Protein AF-A0A8H5HRB6-F1 (afdb_monomer_lite)

Secondary structure (DSSP, 8-state):
---PPPP-HHHHHHHHT--TT-SS-TTTSHHHHHHHHTTTS-HHHHHHGGGTS-HHHHTTSHHHHHHHHHHHHT--GGGSHHHHHHHSTTT----PPSSHHHHHHHHHHHHHTGGGG-GGGHHHHHHHHHHHHHHHHHHHHHHHHHHHHHHHHTS---------------HHHHHHHHHHHHHHHHHHHHHT-PPP--

Sequence (198 aa):
MSSGPVFNKSLSLSYLGLPNDYTPSPETEPITFLTKHLTQLPPHLLLHFSYITSAKERTVLPAIRNRRLRYVNGNPPDLRFEVARSEWPTLWQGRERWGLREGAEEKAWAESDFLGGSTKHVGKLGGLLGEYEEEREAERIRMLRRERAAAQRFIPEEDESSDEEPTIMDEESSEEAKASFERSIRERLIYGSLEASC

Organism: NCBI:txid117010

pLDDT: mean 82.52, std 16.73, range [31.95, 97.0]

Radius of gyration: 23.29 Å; chains: 1; bounding box: 52×47×65 Å

Structure (mmCIF, N/CA/C/O backbone):
data_AF-A0A8H5HRB6-F1
#
_entry.id   AF-A0A8H5HRB6-F1
#
loop_
_atom_site.group_PDB
_atom_site.id
_atom_site.type_symbol
_atom_site.label_atom_id
_atom_site.label_alt_id
_atom_site.label_comp_id
_atom_site.label_asym_id
_atom_site.label_entity_id
_atom_site.label_seq_id
_atom_site.pdbx_PDB_ins_code
_atom_site.Cartn_x
_atom_site.Cartn_y
_atom_site.Cartn_z
_atom_site.occupancy
_atom_site.B_iso_or_equiv
_atom_site.auth_seq_id
_atom_site.auth_comp_id
_atom_site.auth_asym_id
_atom_site.auth_atom_id
_atom_site.pdbx_PDB_model_num
ATOM 1 N N . MET A 1 1 ? -24.786 6.578 -8.567 1.00 39.66 1 MET A N 1
ATOM 2 C CA . MET A 1 1 ? -24.275 6.552 -7.181 1.00 39.66 1 MET A CA 1
ATOM 3 C C . MET A 1 1 ? -24.171 5.095 -6.763 1.00 39.66 1 MET A C 1
ATOM 5 O O . MET A 1 1 ? -25.192 4.496 -6.457 1.00 39.66 1 MET A O 1
ATOM 9 N N . SER A 1 2 ? -22.992 4.481 -6.876 1.00 42.47 2 SER A N 1
ATOM 10 C CA . SER A 1 2 ? -22.811 3.100 -6.413 1.00 42.47 2 SER A CA 1
ATOM 11 C C . SER A 1 2 ? -22.704 3.139 -4.891 1.00 42.47 2 SER A C 1
ATOM 13 O O . SER A 1 2 ? -21.760 3.731 -4.375 1.00 42.47 2 SER A O 1
ATOM 15 N N . SER A 1 3 ? -23.687 2.590 -4.173 1.00 56.38 3 SER A N 1
ATOM 16 C CA . SER A 1 3 ? -23.578 2.407 -2.723 1.00 56.38 3 SER A CA 1
ATOM 17 C C . SER A 1 3 ? -22.366 1.518 -2.468 1.00 56.38 3 SER A C 1
ATOM 19 O O . SER A 1 3 ? -22.340 0.376 -2.924 1.00 56.38 3 SER A O 1
ATOM 21 N N . GLY A 1 4 ? -21.342 2.049 -1.798 1.00 67.81 4 GLY A N 1
ATOM 22 C CA . GLY A 1 4 ? -20.201 1.250 -1.362 1.00 67.81 4 GLY A CA 1
ATOM 23 C C . GLY A 1 4 ? -20.633 0.118 -0.418 1.00 67.81 4 GLY A C 1
ATOM 24 O O . GLY A 1 4 ? -21.772 0.109 0.068 1.00 67.81 4 GLY A O 1
ATOM 25 N N . PRO A 1 5 ? -19.745 -0.855 -0.160 1.00 80.31 5 PRO A N 1
ATOM 26 C CA . PRO A 1 5 ? -20.028 -1.937 0.773 1.00 80.31 5 PRO A CA 1
ATOM 27 C C . PRO A 1 5 ? -20.312 -1.378 2.175 1.00 80.31 5 PRO A C 1
ATOM 29 O O . PRO A 1 5 ? -19.526 -0.612 2.728 1.00 80.31 5 PRO A O 1
ATOM 32 N N . VAL A 1 6 ? -21.458 -1.758 2.742 1.00 87.62 6 VAL A N 1
ATOM 33 C CA . VAL A 1 6 ? -21.915 -1.293 4.059 1.00 87.62 6 VAL A CA 1
ATOM 34 C C . VAL A 1 6 ? -21.303 -2.169 5.151 1.00 87.62 6 VAL A C 1
ATOM 36 O O . VAL A 1 6 ? -21.326 -3.400 5.068 1.00 87.62 6 VAL A O 1
ATOM 39 N N . PHE A 1 7 ? -20.759 -1.543 6.193 1.00 91.75 7 PHE A N 1
ATOM 40 C CA . PHE A 1 7 ? -20.257 -2.260 7.360 1.00 91.75 7 PHE A CA 1
ATOM 41 C C . PHE A 1 7 ? -21.411 -2.846 8.179 1.00 91.75 7 PHE A C 1
ATOM 43 O O . PHE A 1 7 ? -22.373 -2.151 8.494 1.00 91.75 7 PHE A O 1
ATOM 50 N N . ASN A 1 8 ? -21.299 -4.120 8.562 1.00 92.56 8 ASN A N 1
ATOM 51 C CA . ASN A 1 8 ? -22.286 -4.781 9.406 1.00 92.56 8 ASN A CA 1
ATOM 52 C C . ASN A 1 8 ? -21.642 -5.310 10.695 1.00 92.56 8 ASN A C 1
ATOM 54 O O . ASN A 1 8 ? -20.958 -6.337 10.688 1.00 92.56 8 ASN A O 1
ATOM 58 N N . LYS A 1 9 ? -21.916 -4.635 11.820 1.00 93.38 9 LYS A N 1
ATOM 59 C CA . LYS A 1 9 ? -21.413 -5.032 13.143 1.00 93.38 9 LYS A CA 1
ATOM 60 C C . LYS A 1 9 ? -21.894 -6.398 13.618 1.00 93.38 9 LYS A C 1
ATOM 62 O O . LYS A 1 9 ? -21.177 -7.052 14.376 1.00 93.38 9 LYS A O 1
ATOM 67 N N . SER A 1 10 ? -23.077 -6.842 13.185 1.00 93.38 10 SER A N 1
ATOM 68 C CA . SER A 1 10 ? -23.667 -8.089 13.676 1.00 93.38 10 SER A CA 1
ATOM 69 C C . SER A 1 10 ? -22.835 -9.305 13.279 1.00 93.38 10 SER A C 1
ATOM 71 O O . SER A 1 10 ? -22.847 -10.296 13.997 1.00 93.38 10 SER A O 1
ATOM 73 N N . LEU A 1 11 ? -22.078 -9.229 12.178 1.00 93.69 11 LEU A N 1
ATOM 74 C CA . LEU A 1 11 ? -21.212 -10.317 11.718 1.00 93.69 11 LEU A CA 1
ATOM 75 C C . LEU A 1 11 ? -20.114 -10.625 12.744 1.00 93.69 11 LEU A C 1
ATOM 77 O O . LEU A 1 11 ? -19.951 -11.770 13.160 1.00 93.69 11 LEU A O 1
ATOM 81 N N . SER A 1 12 ? -19.403 -9.590 13.196 1.00 94.62 12 SER A N 1
ATOM 82 C CA . SER A 1 12 ? -18.333 -9.722 14.190 1.00 94.62 12 SER A CA 1
ATOM 83 C C . SER A 1 12 ? -18.876 -10.096 15.568 1.00 94.62 12 SER A C 1
ATOM 85 O O . SER A 1 12 ? -18.297 -10.947 16.238 1.00 94.62 12 SER A O 1
ATOM 87 N N . LEU A 1 13 ? -19.998 -9.497 15.986 1.00 96.12 13 LEU A N 1
ATOM 88 C CA . LEU A 1 13 ? -20.610 -9.785 17.289 1.00 96.12 13 LEU A CA 1
ATOM 89 C C . LEU A 1 13 ? -21.184 -11.205 17.343 1.00 96.12 13 LEU A C 1
ATOM 91 O O . LEU A 1 13 ? -20.868 -11.951 18.266 1.00 96.12 13 LEU A O 1
ATOM 95 N N . SER A 1 14 ? -21.940 -11.617 16.320 1.00 96.25 14 SER A N 1
ATOM 96 C CA . SER A 1 14 ? -22.521 -12.961 16.238 1.00 96.25 14 SER A CA 1
ATOM 97 C C . SER A 1 14 ? -21.452 -14.046 16.192 1.00 96.25 14 SER A C 1
ATOM 99 O O . SER A 1 14 ? -21.636 -15.087 16.815 1.00 96.25 14 SER A O 1
ATOM 101 N N . TYR A 1 15 ? -20.346 -13.822 15.475 1.00 96.31 15 TYR A N 1
ATOM 102 C CA . TYR A 1 15 ? -19.248 -14.787 15.411 1.00 96.31 15 TYR A CA 1
ATOM 103 C C . TYR A 1 15 ? -18.576 -14.990 16.777 1.00 96.31 15 TYR A C 1
ATOM 105 O O . TYR A 1 15 ? -18.246 -16.112 17.148 1.00 96.31 15 TYR A O 1
ATOM 113 N N . LEU A 1 16 ? -18.401 -13.910 17.541 1.00 96.19 16 LEU A N 1
ATOM 114 C CA . LEU A 1 16 ? -17.810 -13.959 18.881 1.00 96.19 16 LEU A CA 1
ATOM 115 C C . LEU A 1 16 ? -18.816 -14.361 19.974 1.00 96.19 16 LEU A C 1
ATOM 117 O O . LEU A 1 16 ? -18.427 -14.487 21.133 1.00 96.19 16 LEU A O 1
ATOM 121 N N . GLY A 1 17 ? -20.097 -14.536 19.631 1.00 95.50 17 GLY A N 1
ATOM 122 C CA . GLY A 1 17 ? -21.166 -14.786 20.600 1.00 95.50 17 GLY A CA 1
ATOM 123 C C . GLY A 1 17 ? -21.428 -13.601 21.539 1.00 95.50 17 GLY A C 1
ATOM 124 O O . GLY A 1 17 ? -21.847 -13.803 22.677 1.00 95.50 17 GLY A O 1
ATOM 125 N N . LEU A 1 18 ? -21.146 -12.374 21.091 1.00 95.75 18 LEU A N 1
ATOM 126 C CA . LEU A 1 18 ? -21.314 -11.154 21.879 1.00 95.75 18 LEU A CA 1
ATOM 127 C C . LEU A 1 18 ? -22.712 -10.534 21.681 1.00 95.75 18 LEU A C 1
ATOM 129 O O . LEU A 1 18 ? -23.269 -10.614 20.582 1.00 95.75 18 LEU A O 1
ATOM 133 N N . PRO A 1 19 ? -23.269 -9.869 22.711 1.00 95.38 19 PRO A N 1
ATOM 134 C CA . PRO A 1 19 ? -24.511 -9.106 22.596 1.00 95.38 19 PRO A CA 1
ATOM 135 C C . PRO A 1 19 ? -24.423 -7.942 21.596 1.00 95.38 19 PRO A C 1
ATOM 137 O O . PRO A 1 19 ? -23.348 -7.394 21.348 1.00 95.38 19 PRO A O 1
ATOM 140 N N . ASN A 1 20 ? -25.568 -7.510 21.059 1.00 92.50 20 ASN A N 1
ATOM 141 C CA . ASN A 1 20 ? -25.634 -6.382 20.115 1.00 92.50 20 ASN A CA 1
ATOM 142 C C . ASN A 1 20 ? -25.316 -5.016 20.754 1.00 92.50 20 ASN A C 1
ATOM 144 O O . ASN A 1 20 ? -24.951 -4.080 20.045 1.00 92.50 20 ASN A O 1
ATOM 148 N N . ASP A 1 21 ? -25.462 -4.905 22.072 1.00 93.88 21 ASP A N 1
ATOM 149 C CA . ASP A 1 21 ? -25.171 -3.739 22.912 1.00 93.88 21 ASP A CA 1
ATOM 150 C C . ASP A 1 21 ? -23.772 -3.800 23.556 1.00 93.88 21 ASP A C 1
ATOM 152 O O . ASP A 1 21 ? -23.452 -3.009 24.445 1.00 93.88 21 ASP A O 1
ATOM 156 N N . TYR A 1 22 ? -22.915 -4.723 23.104 1.00 95.88 22 TYR A N 1
ATOM 157 C CA . TYR A 1 22 ? -21.561 -4.883 23.625 1.00 95.88 22 TYR A CA 1
ATOM 158 C C . TYR A 1 22 ? -20.711 -3.611 23.469 1.00 95.88 22 TYR A C 1
ATOM 160 O O . TYR A 1 22 ? -20.677 -2.980 22.408 1.00 95.88 22 TYR A O 1
ATOM 168 N N . THR A 1 23 ? -19.961 -3.280 24.524 1.00 94.00 23 THR A N 1
ATOM 169 C CA . THR A 1 23 ? -18.995 -2.177 24.545 1.00 94.00 23 THR A CA 1
ATOM 170 C C . THR A 1 23 ? -17.572 -2.713 24.767 1.00 94.00 23 THR A C 1
ATOM 172 O O . THR A 1 23 ? -17.322 -3.470 25.713 1.00 94.00 23 THR A O 1
ATOM 175 N N . PRO A 1 24 ? -16.589 -2.346 23.925 1.00 94.81 24 PRO A N 1
ATOM 176 C CA . PRO A 1 24 ? -16.644 -1.396 22.808 1.00 94.81 24 PRO A CA 1
ATOM 177 C C . PRO A 1 24 ? -17.414 -1.917 21.588 1.00 94.81 24 PRO A C 1
ATOM 179 O O . PRO A 1 24 ? -17.330 -3.094 21.246 1.00 94.81 24 PRO A O 1
ATOM 182 N N . SER A 1 25 ? -18.133 -1.024 20.908 1.00 94.06 25 SER A N 1
ATOM 183 C CA . SER A 1 25 ? -18.881 -1.371 19.695 1.00 94.06 25 SER A CA 1
ATOM 184 C C . SER A 1 25 ? -17.941 -1.435 18.483 1.00 94.06 25 SER A C 1
ATOM 186 O O . SER A 1 25 ? -17.148 -0.515 18.280 1.00 94.06 25 SER A O 1
ATOM 188 N N . PRO A 1 26 ? -18.045 -2.466 17.625 1.00 94.88 26 PRO A N 1
ATOM 189 C CA . PRO A 1 26 ? -17.196 -2.608 16.440 1.00 94.88 26 PRO A CA 1
ATOM 190 C C . PRO A 1 26 ? -17.463 -1.546 15.362 1.00 94.88 26 PRO A C 1
ATOM 192 O O . PRO A 1 26 ? -16.668 -1.424 14.441 1.00 94.88 26 PRO A O 1
ATOM 195 N N . GLU A 1 27 ? -18.575 -0.812 15.446 1.00 94.38 27 GLU A N 1
ATOM 196 C CA . GLU A 1 27 ? -18.950 0.232 14.485 1.00 94.38 27 GLU A CA 1
ATOM 197 C C . GLU A 1 27 ? -18.468 1.617 14.930 1.00 94.38 27 GLU A C 1
ATOM 199 O O . GLU A 1 27 ? -17.889 2.352 14.139 1.00 94.38 27 GLU A O 1
ATOM 204 N N . THR A 1 28 ? -18.682 1.966 16.201 1.00 93.88 28 THR A N 1
ATOM 205 C CA . THR A 1 28 ? -18.360 3.300 16.733 1.00 93.88 28 THR A CA 1
ATOM 206 C C . THR A 1 28 ? -16.955 3.371 17.318 1.00 93.88 28 THR A C 1
ATOM 208 O O . THR A 1 28 ? -16.317 4.415 17.255 1.00 93.88 28 THR A O 1
ATOM 211 N N . GLU A 1 29 ? -16.451 2.264 17.868 1.00 95.19 29 GLU A N 1
ATOM 212 C CA . GLU A 1 29 ? -15.107 2.169 18.438 1.00 95.19 29 GLU A CA 1
ATOM 213 C C . GLU A 1 29 ? -14.344 0.950 17.873 1.00 95.19 29 GLU A C 1
ATOM 215 O O . GLU A 1 29 ? -13.922 0.047 18.607 1.00 95.19 29 GLU A O 1
ATOM 220 N N . PRO A 1 30 ? -14.131 0.892 16.546 1.00 96.00 30 PRO A N 1
ATOM 221 C CA . PRO A 1 30 ? -13.556 -0.282 15.895 1.00 96.00 30 PRO A CA 1
ATOM 222 C C . PRO A 1 30 ? -12.153 -0.621 16.407 1.00 96.00 30 PRO A C 1
ATOM 224 O O . PRO A 1 30 ? -11.811 -1.792 16.546 1.00 96.00 30 PRO A O 1
ATOM 227 N N . ILE A 1 31 ? -11.326 0.379 16.727 1.00 96.50 31 ILE A N 1
ATOM 228 C CA . ILE A 1 31 ? -9.942 0.151 17.165 1.00 96.50 31 ILE A CA 1
ATOM 229 C C . ILE A 1 31 ? -9.882 -0.441 18.574 1.00 96.50 31 ILE A C 1
ATOM 231 O O . ILE A 1 31 ? -9.112 -1.376 18.804 1.00 96.50 31 ILE A O 1
ATOM 235 N N . THR A 1 32 ? -10.703 0.036 19.511 1.00 96.81 32 THR A N 1
ATOM 236 C CA . THR A 1 32 ? -10.748 -0.524 20.872 1.00 96.81 32 THR A CA 1
ATOM 237 C C . THR A 1 32 ? -11.325 -1.940 20.843 1.00 96.81 32 THR A C 1
ATOM 239 O O . THR A 1 32 ? -10.787 -2.832 21.502 1.00 96.81 32 THR A O 1
ATOM 242 N N . PHE A 1 33 ? -12.339 -2.186 20.006 1.00 97.00 33 PHE A N 1
ATOM 243 C CA . PHE A 1 33 ? -12.887 -3.520 19.763 1.00 97.00 33 PHE A CA 1
ATOM 244 C C . PHE A 1 33 ? -11.845 -4.481 19.180 1.00 97.00 33 PHE A C 1
ATOM 246 O O . PHE A 1 33 ? -11.613 -5.562 19.728 1.00 97.00 33 PHE A O 1
ATOM 253 N N . LEU A 1 34 ? -11.151 -4.080 18.113 1.00 96.31 34 LEU A N 1
ATOM 254 C CA . LEU A 1 34 ? -10.108 -4.895 17.493 1.00 96.31 34 LEU A CA 1
ATOM 255 C C . LEU A 1 34 ? -8.927 -5.129 18.443 1.00 96.31 34 LEU A C 1
ATOM 257 O O . LEU A 1 34 ? -8.372 -6.221 18.457 1.00 96.31 34 LEU A O 1
ATOM 261 N N . THR A 1 35 ? -8.576 -4.169 19.297 1.00 96.25 35 THR A N 1
ATOM 262 C CA . THR A 1 35 ? -7.529 -4.372 20.317 1.00 96.25 35 THR A CA 1
ATOM 263 C C . THR A 1 35 ? -7.842 -5.573 21.218 1.00 96.25 35 THR A C 1
ATOM 265 O O . THR A 1 35 ? -6.928 -6.307 21.589 1.00 96.25 35 THR A O 1
ATOM 268 N N . LYS A 1 36 ? -9.125 -5.815 21.524 1.00 95.62 36 LYS A N 1
ATOM 269 C CA . LYS A 1 36 ? -9.573 -6.947 22.350 1.00 95.62 36 LYS A CA 1
ATOM 270 C C . LYS A 1 36 ? -9.754 -8.248 21.560 1.00 95.62 36 LYS A C 1
ATOM 272 O O . LYS A 1 36 ? -9.440 -9.314 22.083 1.00 95.62 36 LYS A O 1
ATOM 277 N N . HIS A 1 37 ? -10.253 -8.174 20.323 1.00 96.19 37 HIS A N 1
ATOM 278 C CA . HIS A 1 37 ? -10.766 -9.348 19.596 1.00 96.19 37 HIS A CA 1
ATOM 279 C C . HIS A 1 37 ? -10.046 -9.687 18.282 1.00 96.19 37 HIS A C 1
ATOM 281 O O . HIS A 1 37 ? -10.428 -10.641 17.605 1.00 96.19 37 HIS A O 1
ATOM 287 N N . LEU A 1 38 ? -8.990 -8.965 17.896 1.00 94.69 38 LEU A N 1
ATOM 288 C CA . LEU A 1 38 ? -8.347 -9.146 16.585 1.00 94.69 38 LEU A CA 1
ATOM 289 C C . LEU A 1 38 ? -7.801 -10.559 16.342 1.00 94.69 38 LEU A C 1
ATOM 291 O O . LEU A 1 38 ? -7.839 -11.026 15.210 1.00 94.69 38 LEU A O 1
ATOM 295 N N . THR A 1 39 ? -7.317 -11.253 17.372 1.00 94.38 39 THR A N 1
ATOM 296 C CA . THR A 1 39 ? -6.807 -12.631 17.240 1.00 94.38 39 THR A CA 1
ATOM 297 C C . THR A 1 39 ? -7.909 -13.686 17.171 1.00 94.38 39 THR A C 1
ATOM 299 O O . THR A 1 39 ? -7.641 -14.812 16.764 1.00 94.38 39 THR A O 1
ATOM 302 N N . GLN A 1 40 ? -9.132 -13.338 17.574 1.00 95.50 40 GLN A N 1
ATOM 303 C CA . GLN A 1 40 ? -10.283 -14.243 17.598 1.00 95.50 40 GLN A CA 1
ATOM 304 C C . GLN A 1 40 ? -11.052 -14.198 16.274 1.00 95.50 40 GLN A C 1
ATOM 306 O O . GLN A 1 40 ? -11.683 -15.179 15.889 1.00 95.50 40 GLN A O 1
ATOM 311 N N . LEU A 1 41 ? -10.997 -13.062 15.575 1.00 94.69 41 LEU A N 1
ATOM 312 C CA . LEU A 1 41 ? -11.731 -12.848 14.336 1.00 94.69 41 LEU A CA 1
ATOM 313 C C . LEU A 1 41 ? -11.031 -13.500 13.132 1.00 94.69 41 LEU A C 1
ATOM 315 O O . LEU A 1 41 ? -9.817 -13.360 12.960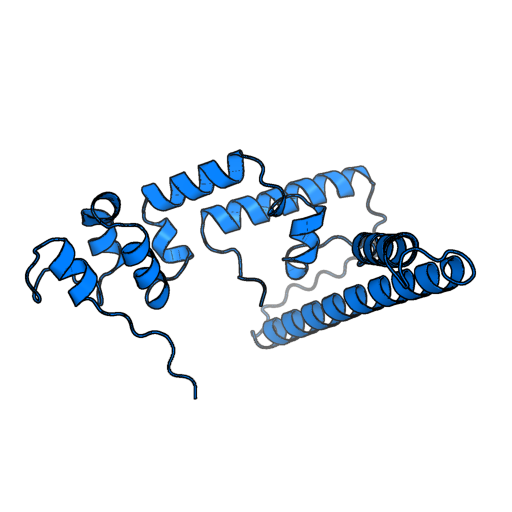 1.00 94.69 41 LEU A O 1
ATOM 319 N N . PRO A 1 42 ? -11.787 -14.161 12.241 1.00 94.62 42 PRO A N 1
ATOM 320 C CA . PRO A 1 42 ? -11.246 -14.733 11.024 1.00 94.62 42 PRO A CA 1
ATOM 321 C C . PRO A 1 42 ? -10.893 -13.635 10.001 1.00 94.62 42 PRO A C 1
ATOM 323 O O . PRO A 1 42 ? -11.484 -12.548 10.015 1.00 94.62 42 PRO A O 1
ATOM 326 N N . PRO A 1 43 ? -9.980 -13.915 9.048 1.00 92.19 43 PRO A N 1
ATOM 327 C CA . PRO A 1 43 ? -9.495 -12.919 8.091 1.00 92.19 43 PRO A CA 1
ATOM 328 C C . PRO A 1 43 ? -10.591 -12.224 7.279 1.00 92.19 43 PRO A C 1
ATOM 330 O O . PRO A 1 43 ? -10.502 -11.022 7.054 1.00 92.19 43 PRO A O 1
ATOM 333 N N . HIS A 1 44 ? -11.637 -12.948 6.870 1.00 91.81 44 HIS A N 1
ATOM 334 C CA . HIS A 1 44 ? -12.727 -12.367 6.086 1.00 91.81 44 HIS A CA 1
ATOM 335 C C . HIS A 1 44 ? -13.521 -11.324 6.888 1.00 91.81 44 HIS A C 1
ATOM 337 O O . HIS A 1 44 ? -13.819 -10.270 6.342 1.00 91.81 44 HIS A O 1
ATOM 343 N N . LEU A 1 45 ? -13.769 -11.537 8.190 1.00 94.31 45 LEU A N 1
ATOM 344 C CA . LEU A 1 45 ? -14.407 -10.532 9.055 1.00 94.31 45 LEU A CA 1
ATOM 345 C C . LEU A 1 45 ? -13.490 -9.332 9.311 1.00 94.31 45 LEU A C 1
ATOM 347 O O . LEU A 1 45 ? -13.950 -8.193 9.318 1.00 94.31 45 LEU A O 1
ATOM 351 N N . LEU A 1 46 ? -12.181 -9.565 9.447 1.00 92.88 46 LEU A N 1
ATOM 352 C CA . LEU A 1 46 ? -11.197 -8.487 9.582 1.00 92.88 46 LEU A CA 1
ATOM 353 C C . LEU A 1 46 ? -11.155 -7.565 8.350 1.00 92.88 46 LEU A C 1
ATOM 355 O O . LEU A 1 46 ? -10.892 -6.371 8.500 1.00 92.88 46 LEU A O 1
ATOM 359 N N . LEU A 1 47 ? -11.444 -8.079 7.148 1.00 91.69 47 LEU A N 1
ATOM 360 C CA . LEU A 1 47 ? -11.521 -7.259 5.934 1.00 91.69 47 LEU A CA 1
ATOM 361 C C . LEU A 1 47 ? -12.675 -6.249 5.982 1.00 91.69 47 LEU A C 1
ATOM 363 O O . LEU A 1 47 ? -12.494 -5.132 5.507 1.00 91.69 47 LEU A O 1
ATOM 367 N N . HIS A 1 48 ? -13.809 -6.565 6.615 1.00 92.88 48 HIS A N 1
ATOM 368 C CA . HIS A 1 48 ? -14.938 -5.627 6.713 1.00 92.88 48 HIS A CA 1
ATOM 369 C C . HIS A 1 48 ? -14.583 -4.350 7.481 1.00 92.88 48 HIS A C 1
ATOM 371 O O . HIS A 1 48 ? -15.076 -3.274 7.149 1.00 92.88 48 HIS A O 1
ATOM 377 N N . PHE A 1 49 ? -13.676 -4.429 8.459 1.00 93.56 49 PHE A N 1
ATOM 378 C CA . PHE A 1 49 ? -13.213 -3.245 9.186 1.00 93.56 49 PHE A CA 1
ATOM 379 C C . PHE A 1 49 ? -12.462 -2.251 8.290 1.00 93.56 49 PHE A C 1
ATOM 381 O O . PHE A 1 49 ? -12.335 -1.088 8.663 1.00 93.56 49 PHE A O 1
ATOM 388 N N . SER A 1 50 ? -12.001 -2.654 7.098 1.00 91.50 50 SER A N 1
ATOM 389 C CA . SER A 1 50 ? -11.393 -1.724 6.135 1.00 91.50 50 SER A CA 1
ATOM 390 C C . SER A 1 50 ? -12.369 -0.685 5.572 1.00 91.50 50 SER A C 1
ATOM 392 O O . SER A 1 50 ? -11.913 0.339 5.079 1.00 91.50 50 SER A O 1
ATOM 394 N N . TYR A 1 51 ? -13.685 -0.907 5.685 1.00 92.25 51 TYR A N 1
ATOM 395 C CA . TYR A 1 51 ? -14.701 0.050 5.231 1.00 92.25 51 TYR A CA 1
ATOM 396 C C . TYR A 1 51 ? -14.898 1.224 6.191 1.00 92.25 51 TYR A C 1
ATOM 398 O O . TYR A 1 51 ? -15.355 2.281 5.773 1.00 92.25 51 TYR A O 1
ATOM 406 N N . ILE A 1 52 ? -14.568 1.035 7.471 1.00 93.81 52 ILE A N 1
ATOM 407 C CA . ILE A 1 52 ? -14.791 2.028 8.533 1.00 93.81 52 ILE A CA 1
ATOM 408 C C . ILE A 1 52 ? -13.499 2.498 9.204 1.00 93.81 52 ILE A C 1
ATOM 410 O O . ILE A 1 52 ? -13.544 3.425 10.003 1.00 93.81 52 ILE A O 1
ATOM 414 N N . THR A 1 53 ? -12.357 1.866 8.909 1.00 93.62 53 THR A N 1
ATOM 415 C CA . THR A 1 53 ? -11.057 2.251 9.474 1.00 93.62 53 THR A CA 1
ATOM 416 C C . THR A 1 53 ? -10.014 2.491 8.401 1.00 93.62 53 THR A C 1
ATOM 418 O O . THR A 1 53 ? -9.891 1.735 7.430 1.00 93.62 53 THR A O 1
ATOM 421 N N . SER A 1 54 ? -9.184 3.506 8.618 1.00 92.62 54 SER A N 1
ATOM 422 C CA . SER A 1 54 ? -8.059 3.791 7.733 1.00 92.62 54 SER A CA 1
ATOM 423 C C . SER A 1 54 ? -6.896 2.810 7.938 1.00 92.62 54 SER A C 1
ATOM 425 O O . SER A 1 54 ? -6.757 2.120 8.957 1.00 92.62 54 SER A O 1
ATOM 427 N N . ALA A 1 55 ? -6.002 2.727 6.947 1.00 92.56 55 ALA A N 1
ATOM 428 C CA . ALA A 1 55 ? -4.755 1.977 7.089 1.00 92.56 55 ALA A CA 1
ATOM 429 C C . ALA A 1 55 ? -3.898 2.506 8.249 1.00 92.56 55 ALA A C 1
ATOM 431 O O . ALA A 1 55 ? -3.226 1.693 8.885 1.00 92.56 55 ALA A O 1
ATOM 432 N N . LYS A 1 56 ? -3.949 3.819 8.515 1.00 93.56 56 LYS A N 1
ATOM 433 C CA . LYS A 1 56 ? -3.236 4.514 9.591 1.00 93.56 56 LYS A CA 1
ATOM 434 C C . LYS A 1 56 ? -3.780 4.135 10.967 1.00 93.56 56 LYS A C 1
ATOM 436 O O . LYS A 1 56 ? -3.007 3.684 11.809 1.00 93.56 56 LYS A O 1
ATOM 441 N N . GLU A 1 57 ? -5.095 4.212 11.173 1.00 94.31 57 GLU A N 1
ATOM 442 C CA . GLU A 1 57 ? -5.745 3.820 12.438 1.00 94.31 57 GLU A CA 1
ATOM 443 C C . GLU A 1 57 ? -5.449 2.367 12.814 1.00 94.31 57 GLU A C 1
ATOM 445 O O . GLU A 1 57 ? -5.083 2.067 13.949 1.00 94.31 57 GLU A O 1
ATOM 450 N N . ARG A 1 58 ? -5.519 1.454 11.839 1.00 94.12 58 ARG A N 1
ATOM 451 C CA . ARG A 1 58 ? -5.228 0.032 12.061 1.00 94.12 58 ARG A CA 1
ATOM 452 C C . ARG A 1 58 ? -3.791 -0.228 12.513 1.00 94.12 58 ARG A C 1
ATOM 454 O O . ARG A 1 58 ? -3.538 -1.246 13.149 1.00 94.12 58 ARG A O 1
ATOM 461 N N . THR A 1 59 ? -2.847 0.672 12.237 1.00 94.50 59 THR A N 1
ATOM 462 C CA . THR A 1 59 ? -1.453 0.504 12.686 1.00 94.50 59 THR A CA 1
ATOM 463 C C . THR A 1 59 ? -1.260 0.750 14.175 1.00 94.50 59 THR A C 1
ATOM 465 O O . THR A 1 59 ? -0.212 0.384 14.703 1.00 94.50 59 THR A O 1
ATOM 468 N N . VAL A 1 60 ? -2.251 1.325 14.865 1.00 95.12 60 VAL A N 1
ATOM 469 C CA . VAL A 1 60 ? -2.267 1.389 16.333 1.00 95.12 60 VAL A CA 1
ATOM 470 C 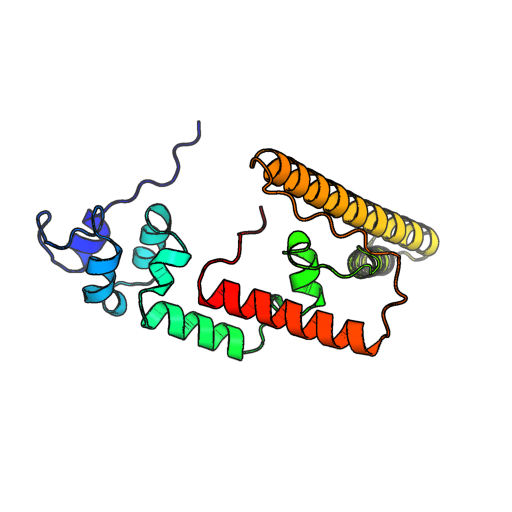C . VAL A 1 60 ? -2.261 -0.023 16.925 1.00 95.12 60 VAL A C 1
ATOM 472 O O . VAL A 1 60 ? -1.683 -0.240 17.985 1.00 95.12 60 VAL A O 1
ATOM 475 N N . LEU A 1 61 ? -2.828 -1.003 16.211 1.00 95.31 61 LEU A N 1
ATOM 476 C CA . LEU A 1 61 ? -2.867 -2.401 16.627 1.00 95.31 61 LEU A CA 1
ATOM 477 C C . LEU A 1 61 ? -1.489 -3.058 16.417 1.00 95.31 61 LEU A C 1
ATOM 479 O O . LEU A 1 61 ? -1.072 -3.243 15.264 1.00 95.31 61 LEU A O 1
ATOM 483 N N . PRO A 1 62 ? -0.789 -3.491 17.488 1.00 95.00 62 PRO A N 1
ATOM 484 C CA . PRO A 1 62 ? 0.568 -4.028 17.372 1.00 95.00 62 PRO A CA 1
ATOM 485 C C . PRO A 1 62 ? 0.662 -5.240 16.445 1.00 95.00 62 PRO A C 1
ATOM 487 O O . PRO A 1 62 ? 1.615 -5.364 15.684 1.00 95.00 62 PRO A O 1
ATOM 490 N N . ALA A 1 63 ? -0.351 -6.112 16.441 1.00 93.62 63 ALA A N 1
ATOM 491 C CA . ALA A 1 63 ? -0.396 -7.274 15.555 1.00 93.62 63 ALA A CA 1
ATOM 492 C C . ALA A 1 63 ? -0.368 -6.884 14.065 1.00 93.62 63 ALA A C 1
ATOM 494 O O . ALA A 1 63 ? 0.328 -7.519 13.271 1.00 93.62 63 ALA A O 1
ATOM 495 N N . ILE A 1 64 ? -1.075 -5.812 13.688 1.00 94.19 64 ILE A N 1
ATOM 496 C CA . ILE A 1 64 ? -1.102 -5.312 12.308 1.00 94.19 64 ILE A CA 1
ATOM 497 C C . ILE A 1 64 ? 0.231 -4.650 11.964 1.00 94.19 64 ILE A C 1
ATOM 499 O O . ILE A 1 64 ? 0.821 -4.979 10.933 1.00 94.19 64 ILE A O 1
ATOM 503 N N . ARG A 1 65 ? 0.738 -3.769 12.836 1.00 95.06 65 ARG A N 1
ATOM 504 C CA . ARG A 1 65 ? 2.037 -3.110 12.631 1.00 95.06 65 ARG A CA 1
ATOM 505 C C . ARG A 1 65 ? 3.169 -4.130 12.495 1.00 95.06 65 ARG A C 1
ATOM 507 O O . ARG A 1 65 ? 3.948 -4.052 11.552 1.00 95.06 65 ARG A O 1
ATOM 514 N N . ASN A 1 66 ? 3.208 -5.139 13.364 1.00 95.50 66 ASN A N 1
ATOM 515 C CA . ASN A 1 66 ? 4.215 -6.200 13.328 1.00 95.50 66 ASN A CA 1
ATOM 516 C C . ASN A 1 66 ? 4.120 -7.039 12.052 1.00 95.50 66 ASN A C 1
ATOM 518 O O . ASN A 1 66 ? 5.147 -7.405 11.486 1.00 95.50 66 ASN A O 1
ATOM 522 N N . ARG A 1 67 ? 2.906 -7.328 11.563 1.00 94.06 67 ARG A N 1
ATOM 523 C CA . ARG A 1 67 ? 2.726 -8.021 10.280 1.00 94.06 67 ARG A CA 1
ATOM 524 C C . ARG A 1 67 ? 3.290 -7.202 9.118 1.00 94.06 67 ARG A C 1
ATOM 526 O O . ARG A 1 67 ? 3.969 -7.767 8.268 1.00 94.06 67 ARG A O 1
ATOM 533 N N . ARG A 1 68 ? 3.047 -5.889 9.096 1.00 95.06 68 ARG A N 1
ATOM 534 C CA . ARG A 1 68 ? 3.596 -4.991 8.067 1.00 95.06 68 ARG A CA 1
ATOM 535 C C . ARG A 1 68 ? 5.112 -4.879 8.148 1.00 95.06 68 ARG A C 1
ATOM 537 O O . ARG A 1 68 ? 5.771 -4.983 7.124 1.00 95.06 68 ARG A O 1
ATOM 544 N N . LEU A 1 69 ? 5.661 -4.755 9.354 1.00 95.94 69 LEU A N 1
ATOM 545 C CA . LEU A 1 69 ? 7.106 -4.756 9.570 1.00 95.94 69 LEU A CA 1
ATOM 546 C C . LEU A 1 69 ? 7.747 -6.051 9.050 1.00 95.94 69 LEU A C 1
ATOM 548 O O . LEU A 1 69 ? 8.750 -6.000 8.350 1.00 95.94 69 LEU A O 1
ATOM 552 N N . ARG A 1 70 ? 7.142 -7.213 9.332 1.00 96.62 70 ARG A N 1
ATOM 553 C CA . ARG A 1 70 ? 7.611 -8.502 8.796 1.00 96.62 70 ARG A CA 1
ATOM 554 C C . ARG A 1 70 ? 7.553 -8.553 7.272 1.00 96.62 70 ARG A C 1
ATOM 556 O O . ARG A 1 70 ? 8.496 -9.044 6.668 1.00 96.62 70 ARG A O 1
ATOM 563 N N . TYR A 1 71 ? 6.471 -8.053 6.673 1.00 95.25 71 TYR A N 1
ATOM 564 C CA . TYR A 1 71 ? 6.341 -7.972 5.218 1.00 95.25 71 TYR A CA 1
ATOM 565 C C . TYR A 1 71 ? 7.466 -7.129 4.613 1.00 95.25 71 TYR A C 1
ATOM 567 O O . TYR A 1 71 ? 8.191 -7.617 3.759 1.00 95.25 71 TYR A O 1
ATOM 575 N N . VAL A 1 72 ? 7.675 -5.917 5.132 1.00 95.25 72 VAL A N 1
ATOM 576 C CA . VAL A 1 72 ? 8.741 -5.004 4.696 1.00 95.25 72 VAL A CA 1
ATOM 577 C C . VAL A 1 72 ? 10.132 -5.624 4.846 1.00 95.25 72 VAL A C 1
ATOM 579 O O . VAL A 1 72 ? 10.935 -5.564 3.918 1.00 95.25 72 VAL A O 1
ATOM 582 N N . ASN A 1 73 ? 10.416 -6.256 5.986 1.00 94.25 73 ASN A N 1
ATOM 583 C CA . ASN A 1 73 ? 11.708 -6.897 6.240 1.00 94.25 73 ASN A CA 1
ATOM 584 C C . ASN A 1 73 ? 11.966 -8.105 5.324 1.00 94.25 73 ASN A C 1
ATOM 586 O O . ASN A 1 73 ? 13.116 -8.495 5.150 1.00 94.25 73 ASN A O 1
ATOM 590 N N . GLY A 1 74 ? 10.919 -8.681 4.724 1.00 93.62 74 GLY A N 1
ATOM 591 C CA . GLY A 1 74 ? 11.027 -9.732 3.712 1.00 93.62 74 GLY A CA 1
ATOM 592 C C . GLY A 1 74 ? 11.511 -9.248 2.341 1.00 93.62 74 GLY A C 1
ATOM 593 O O . GLY A 1 74 ? 11.641 -10.070 1.440 1.00 93.62 74 GLY A O 1
ATOM 594 N N . ASN A 1 75 ? 11.771 -7.946 2.175 1.00 90.19 75 ASN A N 1
ATOM 595 C CA . ASN A 1 75 ? 12.195 -7.312 0.924 1.00 90.19 75 ASN A CA 1
ATOM 596 C C . ASN A 1 75 ? 11.319 -7.697 -0.295 1.00 90.19 75 ASN A C 1
ATOM 598 O O . ASN A 1 75 ? 11.822 -8.268 -1.274 1.00 90.19 75 ASN A O 1
ATOM 602 N N . PRO A 1 76 ? 9.999 -7.436 -0.222 1.00 93.38 76 PRO A N 1
ATOM 603 C CA . PRO A 1 76 ? 9.054 -7.814 -1.265 1.00 93.38 76 PRO A CA 1
ATOM 604 C C . PRO A 1 76 ? 9.358 -7.064 -2.572 1.00 93.38 76 PRO A C 1
ATOM 606 O O . PRO A 1 76 ? 9.825 -5.923 -2.522 1.00 93.38 76 PRO A O 1
ATOM 609 N N . PRO A 1 77 ? 9.101 -7.685 -3.738 1.00 90.56 77 PRO A N 1
ATOM 610 C CA . PRO A 1 77 ? 9.438 -7.107 -5.038 1.00 90.56 77 PRO A CA 1
ATOM 611 C C . PRO A 1 77 ? 8.751 -5.757 -5.280 1.00 90.56 77 PRO A C 1
ATOM 613 O O . PRO A 1 77 ? 9.393 -4.852 -5.801 1.00 90.56 77 PRO A O 1
ATOM 616 N N . ASP A 1 78 ? 7.515 -5.595 -4.808 1.00 88.81 78 ASP A N 1
ATOM 617 C CA . ASP A 1 78 ? 6.705 -4.383 -4.998 1.00 88.81 78 ASP A CA 1
ATOM 618 C C . ASP A 1 78 ? 7.298 -3.142 -4.307 1.00 88.81 78 ASP A C 1
ATOM 620 O O . ASP A 1 78 ? 7.041 -2.011 -4.702 1.00 88.81 78 ASP A O 1
ATOM 624 N N . LEU A 1 79 ? 8.121 -3.336 -3.267 1.00 90.81 79 LEU A N 1
ATOM 625 C CA . LEU A 1 79 ? 8.767 -2.239 -2.531 1.00 90.81 79 LEU A CA 1
ATOM 626 C C . LEU A 1 79 ? 10.194 -1.950 -3.010 1.00 90.81 79 LEU A C 1
ATOM 628 O O . LEU A 1 79 ? 10.878 -1.122 -2.404 1.00 90.81 7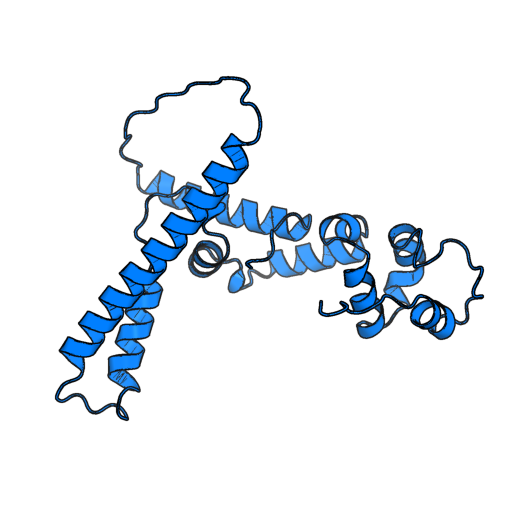9 LEU A O 1
ATOM 632 N N . ARG A 1 80 ? 10.662 -2.645 -4.052 1.00 91.00 80 ARG A N 1
ATOM 633 C CA . ARG A 1 80 ? 11.959 -2.366 -4.678 1.00 91.00 80 ARG A CA 1
ATOM 634 C C . ARG A 1 80 ? 11.857 -1.114 -5.528 1.00 91.00 80 ARG A C 1
ATOM 636 O O . ARG A 1 80 ? 10.800 -0.849 -6.099 1.00 91.00 80 ARG A O 1
ATOM 643 N N . PHE A 1 81 ? 12.972 -0.402 -5.651 1.00 89.69 81 PHE A N 1
ATOM 644 C CA . PHE A 1 81 ? 13.056 0.880 -6.339 1.00 89.69 81 PHE A CA 1
ATOM 645 C C . PHE A 1 81 ? 12.279 0.927 -7.660 1.00 89.69 81 PHE A C 1
ATOM 647 O O . PHE A 1 81 ? 11.398 1.765 -7.795 1.00 89.69 81 PHE A O 1
ATOM 654 N N . GLU A 1 82 ? 12.541 0.005 -8.591 1.00 86.75 82 GLU A N 1
ATOM 655 C CA . GLU A 1 82 ? 11.942 0.037 -9.934 1.00 86.75 82 GLU A CA 1
ATOM 656 C C . GLU A 1 82 ? 10.407 0.014 -9.913 1.00 86.75 82 GLU A C 1
ATOM 658 O O . GLU A 1 82 ? 9.758 0.847 -10.547 1.00 86.75 82 GLU A O 1
ATOM 663 N N . VAL A 1 83 ? 9.816 -0.897 -9.132 1.00 88.44 83 VAL A N 1
ATOM 664 C CA . VAL A 1 83 ? 8.355 -1.029 -9.028 1.00 88.44 83 VAL A CA 1
ATOM 665 C C . VAL A 1 83 ? 7.787 0.137 -8.232 1.00 88.44 83 VAL A C 1
ATOM 667 O O . VAL A 1 83 ? 6.901 0.849 -8.704 1.00 88.44 83 VAL A O 1
ATOM 670 N N . ALA A 1 84 ? 8.363 0.415 -7.067 1.00 89.69 84 ALA A N 1
ATOM 671 C CA . ALA A 1 84 ? 7.862 1.440 -6.170 1.00 89.69 84 ALA A CA 1
ATOM 672 C C . ALA A 1 84 ? 7.933 2.852 -6.778 1.00 89.69 84 ALA A C 1
ATOM 674 O O . ALA A 1 84 ? 7.093 3.703 -6.485 1.00 89.69 84 ALA A O 1
ATOM 675 N N . ARG A 1 85 ? 8.908 3.108 -7.659 1.00 88.75 85 ARG A N 1
ATOM 676 C CA . ARG A 1 85 ? 9.035 4.360 -8.412 1.00 88.75 85 ARG A CA 1
ATOM 677 C C . ARG A 1 85 ? 7.858 4.563 -9.364 1.00 88.75 85 ARG A C 1
ATOM 679 O O . ARG A 1 85 ? 7.354 5.678 -9.445 1.00 88.75 85 ARG A O 1
ATOM 686 N N . SER A 1 86 ? 7.407 3.510 -10.048 1.00 84.50 86 SER A N 1
ATOM 687 C CA . SER A 1 86 ? 6.236 3.564 -10.939 1.00 84.50 86 SER A CA 1
ATOM 688 C C . SER A 1 86 ? 4.904 3.687 -10.183 1.00 84.50 86 SER A C 1
ATOM 690 O O . SER A 1 86 ? 4.023 4.437 -10.616 1.00 84.50 86 SER A O 1
ATOM 692 N N . GLU A 1 87 ? 4.774 3.015 -9.031 1.00 86.88 87 GLU A N 1
ATOM 693 C CA . GLU A 1 87 ? 3.552 3.023 -8.212 1.00 86.88 87 GLU A CA 1
ATOM 694 C C . GLU A 1 87 ? 3.389 4.320 -7.409 1.00 86.88 87 GLU A C 1
ATOM 696 O O . GLU A 1 87 ? 2.296 4.886 -7.351 1.00 86.88 87 GLU A O 1
ATOM 701 N N . TRP A 1 88 ? 4.483 4.843 -6.844 1.00 88.69 88 TRP A N 1
ATOM 702 C CA . TRP A 1 88 ? 4.494 6.075 -6.048 1.00 88.69 88 TRP A CA 1
ATOM 703 C C . TRP A 1 88 ? 5.446 7.141 -6.616 1.00 88.69 88 TRP A C 1
ATOM 705 O O . TRP A 1 88 ? 6.322 7.650 -5.905 1.00 88.69 88 TRP A O 1
ATOM 715 N N . PRO A 1 89 ? 5.255 7.575 -7.875 1.00 86.69 89 PRO A N 1
ATOM 716 C CA . PRO A 1 89 ? 6.170 8.491 -8.558 1.00 86.69 89 PRO A CA 1
ATOM 717 C C . PRO A 1 89 ? 6.193 9.889 -7.933 1.00 86.69 89 PRO A C 1
ATOM 719 O O . PRO A 1 89 ? 7.153 10.639 -8.105 1.00 86.69 89 PRO A O 1
ATOM 722 N N . THR A 1 90 ? 5.153 10.257 -7.178 1.00 84.38 90 THR A N 1
ATOM 723 C CA . THR A 1 90 ? 5.091 11.532 -6.450 1.00 84.38 90 THR A CA 1
ATOM 724 C C . THR A 1 90 ? 5.924 11.538 -5.170 1.00 84.38 90 THR A C 1
ATOM 726 O O . THR A 1 90 ? 6.179 12.608 -4.620 1.00 84.38 90 THR A O 1
ATOM 729 N N . LEU A 1 91 ? 6.347 10.366 -4.685 1.00 85.94 91 LEU A N 1
ATOM 730 C CA . LEU A 1 91 ? 7.266 10.237 -3.555 1.00 85.94 91 LEU A CA 1
ATOM 731 C C . LEU A 1 91 ? 8.735 10.254 -4.007 1.00 85.94 91 LEU A C 1
ATOM 733 O O . LEU A 1 91 ? 9.612 10.512 -3.186 1.00 85.94 91 LEU A O 1
ATOM 737 N N . TRP A 1 92 ? 9.004 10.014 -5.295 1.00 87.38 92 TRP A N 1
ATOM 738 C CA . TRP A 1 92 ? 10.346 10.049 -5.871 1.00 87.38 92 TRP A CA 1
ATOM 739 C C . TRP A 1 92 ? 10.713 11.450 -6.372 1.00 87.38 92 TRP A C 1
ATOM 741 O O . TRP A 1 92 ? 10.022 12.029 -7.216 1.00 87.38 92 TRP A O 1
ATOM 751 N N . GLN A 1 93 ? 11.837 11.978 -5.884 1.00 79.00 93 GLN A N 1
ATOM 752 C CA . GLN A 1 93 ? 12.333 13.320 -6.222 1.00 79.00 93 GLN A CA 1
ATOM 753 C C . GLN A 1 93 ? 13.438 13.318 -7.291 1.00 79.00 93 GLN A C 1
ATOM 755 O O . GLN A 1 93 ? 13.823 14.380 -7.773 1.00 79.00 93 GLN A O 1
ATOM 760 N N . GLY A 1 94 ? 13.927 12.146 -7.708 1.00 76.62 94 GLY A N 1
ATOM 761 C CA . GLY A 1 94 ? 14.977 12.054 -8.722 1.00 76.62 94 GLY A CA 1
ATOM 762 C C . GLY A 1 94 ? 14.538 12.547 -10.107 1.00 76.62 94 GLY A C 1
ATOM 763 O O . GLY A 1 94 ? 13.352 12.544 -10.461 1.00 76.62 94 GLY A O 1
ATOM 764 N N . ARG A 1 95 ? 15.531 12.959 -10.907 1.00 69.19 95 ARG A N 1
ATOM 765 C CA . ARG A 1 95 ? 15.376 13.481 -12.280 1.00 69.19 95 ARG A CA 1
ATOM 766 C C . ARG A 1 95 ? 15.627 12.437 -13.383 1.00 69.19 95 ARG A C 1
ATOM 768 O O . ARG A 1 95 ? 15.847 12.805 -14.533 1.00 69.19 95 ARG A O 1
ATOM 775 N N . GLU A 1 96 ? 15.614 11.148 -13.052 1.00 71.25 96 GLU A N 1
ATOM 776 C CA . GLU A 1 96 ? 15.829 10.066 -14.025 1.00 71.25 96 GLU A CA 1
ATOM 777 C C . GLU A 1 96 ? 14.731 10.007 -15.105 1.00 71.25 96 GLU A C 1
ATOM 779 O O . GLU A 1 96 ? 13.604 10.471 -14.906 1.00 71.25 96 GLU A O 1
ATOM 784 N N . ARG A 1 97 ? 15.062 9.403 -16.258 1.00 72.06 97 ARG A N 1
ATOM 785 C CA . ARG A 1 97 ? 14.089 9.111 -17.320 1.00 72.06 97 ARG A CA 1
ATOM 786 C C . ARG A 1 97 ? 13.049 8.095 -16.839 1.00 72.06 97 ARG A C 1
ATOM 788 O O . ARG A 1 97 ? 13.371 7.098 -16.187 1.00 72.06 97 ARG A O 1
ATOM 795 N N . TRP A 1 98 ? 11.802 8.364 -17.203 1.00 80.00 98 TRP A N 1
ATOM 796 C CA . TRP A 1 98 ? 10.634 7.548 -16.886 1.00 80.00 98 TRP A CA 1
ATOM 797 C C . TRP A 1 98 ? 10.257 6.663 -18.071 1.00 80.00 98 TRP A C 1
ATOM 799 O O . TRP A 1 98 ? 10.580 7.008 -19.204 1.00 80.00 98 TRP A O 1
ATOM 809 N N . GLY A 1 99 ? 9.614 5.528 -17.797 1.00 79.25 99 GLY A N 1
ATOM 810 C CA . GLY A 1 99 ? 9.096 4.628 -18.826 1.00 79.25 99 GLY A CA 1
ATOM 811 C C . GLY A 1 99 ? 10.118 3.699 -19.490 1.00 79.25 99 GLY A C 1
ATOM 812 O O . GLY A 1 99 ? 9.717 2.859 -20.280 1.00 79.25 99 GLY A O 1
ATOM 813 N N . LEU A 1 100 ? 11.422 3.803 -19.189 1.00 83.25 100 LEU A N 1
ATOM 814 C CA . LEU A 1 100 ? 12.470 2.987 -19.835 1.00 83.25 100 LEU A CA 1
ATOM 815 C C . LEU A 1 100 ? 12.246 1.475 -19.683 1.00 83.25 100 LEU A C 1
ATOM 817 O O . LEU A 1 100 ? 12.546 0.702 -20.590 1.00 83.25 100 LEU A O 1
ATOM 821 N N . ARG A 1 101 ? 11.753 1.043 -18.518 1.00 83.44 101 ARG A N 1
ATOM 822 C CA . ARG A 1 101 ? 11.477 -0.371 -18.252 1.00 83.44 101 ARG A CA 1
ATOM 823 C C . ARG A 1 101 ? 10.232 -0.812 -19.009 1.00 83.44 101 ARG A C 1
ATOM 825 O O . ARG A 1 101 ? 10.268 -1.835 -19.676 1.00 83.44 101 ARG A O 1
ATOM 832 N N . GLU A 1 102 ? 9.173 -0.020 -18.935 1.00 85.38 102 GLU A N 1
ATOM 833 C CA . GLU A 1 102 ? 7.898 -0.261 -19.603 1.00 85.38 102 GLU A CA 1
ATOM 834 C C . GLU A 1 102 ? 8.084 -0.306 -21.130 1.00 85.38 102 GLU A C 1
ATOM 836 O O . GLU A 1 102 ? 7.592 -1.218 -21.783 1.00 85.38 102 GLU A O 1
ATOM 841 N N . GLY A 1 103 ? 8.901 0.587 -21.693 1.00 86.19 103 GLY A N 1
ATOM 842 C CA . GLY A 1 103 ? 9.279 0.560 -23.105 1.00 86.19 103 GLY A CA 1
ATOM 843 C C . GLY A 1 103 ? 10.123 -0.653 -23.489 1.00 86.19 103 GLY A C 1
ATOM 844 O O . GLY A 1 103 ? 9.931 -1.222 -24.564 1.00 86.19 103 GLY A O 1
ATOM 845 N N . ALA A 1 104 ? 11.026 -1.103 -22.613 1.00 87.81 104 ALA A N 1
ATOM 846 C CA . ALA A 1 104 ? 11.778 -2.337 -22.832 1.00 87.81 104 ALA A CA 1
ATOM 847 C C . ALA A 1 104 ? 10.880 -3.585 -22.767 1.00 87.81 104 ALA A C 1
ATOM 849 O O . ALA A 1 104 ? 11.056 -4.496 -23.576 1.00 87.81 104 ALA A O 1
ATOM 850 N N . GLU A 1 105 ? 9.918 -3.621 -21.842 1.00 87.69 105 GLU A N 1
ATOM 851 C CA . GLU A 1 105 ? 8.913 -4.683 -21.716 1.00 87.69 105 GLU A CA 1
ATOM 852 C C . GLU A 1 105 ? 7.988 -4.718 -22.941 1.00 87.69 105 GLU A C 1
ATOM 854 O O . GLU A 1 105 ? 7.802 -5.783 -23.527 1.00 87.69 105 GLU A O 1
ATOM 859 N N . GLU A 1 106 ? 7.496 -3.562 -23.393 1.00 89.19 106 GLU A N 1
ATOM 860 C CA . GLU A 1 106 ? 6.651 -3.428 -24.587 1.00 89.19 106 GLU A CA 1
ATOM 861 C C . GLU A 1 106 ? 7.407 -3.843 -25.854 1.00 89.19 106 GLU A C 1
ATOM 863 O O . GLU A 1 106 ? 6.895 -4.583 -26.697 1.00 89.19 106 GLU A O 1
ATOM 868 N N . LYS A 1 107 ? 8.671 -3.427 -25.976 1.00 88.56 107 LYS A N 1
ATOM 869 C CA . LYS A 1 107 ? 9.535 -3.852 -27.075 1.00 88.56 107 LYS A CA 1
ATOM 870 C C . LYS A 1 107 ? 9.770 -5.361 -27.053 1.00 88.56 107 LYS A C 1
ATOM 872 O O . LYS A 1 107 ? 9.693 -5.995 -28.104 1.00 88.56 107 LYS A O 1
ATOM 877 N N . ALA A 1 108 ? 10.054 -5.935 -25.883 1.00 88.56 108 ALA A N 1
ATOM 878 C CA . ALA A 1 108 ? 10.267 -7.370 -25.739 1.00 88.56 108 ALA A CA 1
ATOM 879 C C . ALA A 1 108 ? 9.004 -8.151 -26.117 1.00 88.56 108 ALA A C 1
ATOM 881 O O . ALA A 1 108 ? 9.088 -9.071 -26.926 1.00 88.56 108 ALA A O 1
ATOM 882 N N . TRP A 1 109 ? 7.840 -7.728 -25.618 1.00 89.38 109 TRP A N 1
ATOM 883 C CA . TRP A 1 109 ? 6.543 -8.296 -25.980 1.00 89.38 109 TRP A CA 1
ATOM 884 C C . TRP A 1 109 ? 6.273 -8.199 -27.484 1.00 89.38 109 TRP A C 1
ATOM 886 O O . TRP A 1 109 ? 5.845 -9.174 -28.110 1.00 89.38 109 TRP A O 1
ATOM 896 N N . ALA A 1 110 ? 6.563 -7.045 -28.088 1.00 86.81 110 ALA A N 1
ATOM 897 C CA . ALA A 1 110 ? 6.433 -6.874 -29.523 1.00 86.81 110 ALA A CA 1
ATOM 898 C C . ALA A 1 110 ? 7.317 -7.887 -30.261 1.00 86.81 110 ALA A C 1
ATOM 900 O O . ALA A 1 110 ? 6.857 -8.548 -31.180 1.00 86.81 110 ALA A O 1
ATOM 901 N N . GLU A 1 111 ? 8.565 -8.076 -29.845 1.00 83.75 111 GLU A N 1
ATOM 902 C CA . GLU A 1 111 ? 9.499 -8.992 -30.501 1.00 83.75 111 GLU A CA 1
ATOM 903 C C . GLU A 1 111 ? 9.160 -10.485 -30.310 1.00 83.75 111 GLU A C 1
ATOM 905 O O . GLU A 1 111 ? 9.394 -11.267 -31.238 1.00 83.75 111 GLU A O 1
ATOM 910 N N . SER A 1 112 ? 8.604 -10.890 -29.161 1.00 82.25 112 SER A N 1
ATOM 911 C CA . SER A 1 112 ? 8.319 -12.300 -28.838 1.00 82.25 112 SER A CA 1
ATOM 912 C C . SER A 1 112 ? 6.896 -12.754 -29.153 1.00 82.25 112 SER A C 1
ATOM 914 O O . SER A 1 112 ? 6.710 -13.846 -29.691 1.00 82.25 112 SER A O 1
ATOM 916 N N . ASP A 1 113 ? 5.894 -11.942 -28.827 1.00 81.75 113 ASP A N 1
ATOM 917 C CA . ASP A 1 113 ? 4.499 -12.385 -28.730 1.00 81.75 113 ASP A CA 1
ATOM 918 C C . ASP A 1 113 ? 3.598 -11.746 -29.791 1.00 81.75 113 ASP A C 1
ATOM 920 O O . ASP A 1 113 ? 2.602 -12.341 -30.224 1.00 81.75 113 ASP A O 1
ATOM 924 N N . PHE A 1 114 ? 3.958 -10.558 -30.280 1.00 80.25 114 PHE A N 1
ATOM 925 C CA . PHE A 1 114 ? 3.179 -9.877 -31.308 1.00 80.25 114 PHE A CA 1
ATOM 926 C C . PHE A 1 114 ? 3.169 -10.671 -32.621 1.00 80.25 114 PHE A C 1
ATOM 928 O O . PHE A 1 114 ? 4.201 -11.091 -33.151 1.00 80.25 114 PHE A O 1
ATOM 935 N N . LEU A 1 115 ? 1.961 -10.898 -33.152 1.00 78.38 115 LEU A N 1
ATOM 936 C CA . LEU A 1 115 ? 1.715 -11.746 -34.328 1.00 78.38 115 LEU A CA 1
ATOM 937 C C . LEU A 1 115 ? 2.365 -13.142 -34.220 1.00 78.38 115 LEU A C 1
ATOM 939 O O . LEU A 1 115 ? 2.814 -13.699 -35.224 1.00 78.38 115 LEU A O 1
ATOM 943 N N . GLY A 1 116 ? 2.428 -13.701 -33.005 1.00 73.44 116 GLY A N 1
ATOM 944 C CA . GLY A 1 116 ? 2.996 -15.026 -32.751 1.00 73.44 116 GLY A CA 1
ATOM 945 C C . GLY A 1 116 ? 4.505 -15.112 -33.003 1.00 73.44 116 GLY A C 1
ATOM 946 O O . GLY A 1 116 ? 4.981 -16.160 -33.439 1.00 73.44 116 GLY A O 1
ATOM 947 N N . GLY A 1 117 ? 5.243 -14.013 -32.807 1.00 68.00 117 GLY A N 1
ATOM 948 C CA . GLY A 1 117 ? 6.706 -13.975 -32.930 1.00 68.00 117 GLY A CA 1
ATOM 949 C C . GLY A 1 117 ? 7.229 -13.869 -34.369 1.00 68.00 117 GLY A C 1
ATOM 950 O O . GLY A 1 117 ? 8.386 -14.185 -34.651 1.00 68.00 117 GLY A O 1
ATOM 951 N N . SER A 1 118 ? 6.394 -13.450 -35.328 1.00 71.69 118 SER A N 1
ATOM 952 C CA . SER A 1 118 ? 6.809 -13.287 -36.729 1.00 71.69 118 SER A CA 1
ATOM 953 C C . SER A 1 118 ? 7.751 -12.082 -36.914 1.00 71.69 118 SER A C 1
ATOM 955 O O . SER A 1 118 ? 7.314 -10.967 -37.181 1.00 71.69 118 SER A O 1
ATOM 957 N N . THR A 1 119 ? 9.063 -12.313 -36.910 1.00 66.81 119 THR A N 1
ATOM 958 C CA . THR A 1 119 ? 10.118 -11.273 -36.886 1.00 66.81 119 THR A CA 1
ATOM 959 C C . THR A 1 119 ? 10.242 -10.365 -38.123 1.00 66.81 119 THR A C 1
ATOM 961 O O . THR A 1 119 ? 10.931 -9.347 -38.067 1.00 66.81 119 THR A O 1
ATOM 964 N N . LYS A 1 120 ? 9.581 -10.674 -39.251 1.00 67.31 120 LYS A N 1
ATOM 965 C CA . LYS A 1 120 ? 9.846 -10.019 -40.556 1.00 67.31 120 LYS A CA 1
ATOM 966 C C . LYS A 1 120 ? 9.559 -8.508 -40.612 1.00 67.31 120 LYS A C 1
ATOM 968 O O . LYS A 1 120 ? 10.143 -7.833 -41.451 1.00 67.31 120 LYS A O 1
ATOM 973 N N . HIS A 1 121 ? 8.692 -7.978 -39.745 1.00 63.88 121 HIS A N 1
ATOM 974 C CA . HIS A 1 121 ? 8.335 -6.545 -39.703 1.00 63.88 121 HIS A CA 1
ATOM 975 C C . HIS A 1 121 ? 8.348 -5.947 -38.288 1.00 63.88 121 HIS A C 1
ATOM 977 O O . HIS A 1 121 ? 7.976 -4.793 -38.093 1.00 63.88 121 HIS A O 1
ATOM 983 N N . VAL A 1 122 ? 8.772 -6.726 -37.295 1.00 69.06 122 VAL A N 1
ATOM 984 C CA . VAL A 1 122 ? 8.464 -6.452 -35.889 1.00 69.06 122 VAL A CA 1
ATOM 985 C C . VAL A 1 122 ? 9.562 -5.659 -35.187 1.00 69.06 122 VAL A C 1
ATOM 987 O O . VAL A 1 122 ? 9.251 -4.886 -34.298 1.00 69.06 122 VAL A O 1
ATOM 990 N N . GLY A 1 123 ? 10.818 -5.714 -35.643 1.00 73.19 123 GLY A N 1
ATOM 991 C CA . GLY A 1 123 ? 11.907 -4.979 -34.979 1.00 73.19 123 GLY A CA 1
ATOM 992 C C . GLY A 1 123 ? 11.724 -3.452 -34.972 1.00 73.19 123 GLY A C 1
ATOM 993 O O . GLY A 1 123 ? 11.913 -2.807 -33.946 1.00 73.19 123 GLY A O 1
ATOM 994 N N . LYS A 1 124 ? 11.302 -2.857 -36.099 1.00 80.56 124 LYS A N 1
ATOM 995 C CA . LYS A 1 124 ? 11.015 -1.407 -36.161 1.00 80.56 124 LYS A CA 1
ATOM 996 C C . LYS A 1 124 ? 9.748 -1.033 -35.392 1.00 80.56 124 LYS A C 1
ATOM 998 O O . LYS A 1 124 ? 9.691 0.048 -34.822 1.00 80.56 124 LYS A O 1
ATOM 1003 N N . LEU A 1 125 ? 8.751 -1.918 -35.394 1.00 83.19 125 LEU A N 1
ATOM 1004 C CA . LEU A 1 125 ? 7.499 -1.698 -34.680 1.00 83.19 125 LEU A CA 1
ATOM 1005 C C . LEU A 1 125 ? 7.698 -1.804 -33.164 1.00 83.19 125 LEU A C 1
ATOM 1007 O O . LEU A 1 125 ? 7.216 -0.943 -32.451 1.00 83.19 125 LEU A O 1
ATOM 1011 N N . GLY A 1 126 ? 8.449 -2.794 -32.682 1.00 84.06 126 GLY A N 1
ATOM 1012 C CA . GLY A 1 126 ? 8.768 -2.955 -31.264 1.00 84.06 126 GLY A CA 1
ATOM 1013 C C . GLY A 1 126 ? 9.598 -1.799 -30.718 1.00 84.06 126 GLY A C 1
ATOM 1014 O O . GLY A 1 126 ? 9.326 -1.323 -29.624 1.00 84.06 126 GLY A O 1
ATOM 1015 N N . GLY A 1 127 ? 10.549 -1.278 -31.504 1.00 85.88 127 GLY A N 1
ATOM 1016 C CA . GLY A 1 127 ? 11.246 -0.036 -31.154 1.00 85.88 127 GLY A CA 1
ATOM 1017 C C . GLY A 1 127 ? 10.287 1.149 -31.006 1.00 85.88 127 GLY A C 1
ATOM 1018 O O . GLY A 1 127 ? 10.307 1.823 -29.984 1.00 85.88 127 GLY A O 1
ATOM 1019 N N . LEU A 1 128 ? 9.404 1.353 -31.989 1.00 88.88 128 LEU A N 1
ATOM 1020 C CA . LEU A 1 128 ? 8.418 2.435 -31.962 1.00 88.88 128 LEU A CA 1
ATOM 1021 C C . LEU A 1 128 ? 7.417 2.298 -30.800 1.00 88.88 128 LEU A C 1
ATOM 1023 O O . LEU A 1 128 ? 7.075 3.287 -30.163 1.00 88.88 128 LEU A O 1
ATOM 1027 N N . LEU A 1 129 ? 6.940 1.081 -30.527 1.00 88.69 129 LEU A N 1
ATOM 1028 C CA . LEU A 1 129 ? 6.026 0.806 -29.418 1.00 88.69 129 LEU A CA 1
ATOM 1029 C C . LEU A 1 129 ? 6.702 1.063 -28.069 1.00 88.69 129 LEU A C 1
ATOM 1031 O O . LEU A 1 129 ? 6.097 1.705 -27.217 1.00 88.69 129 LEU A O 1
ATOM 1035 N N . GLY A 1 130 ? 7.965 0.658 -27.915 1.00 89.31 130 GLY A N 1
ATOM 1036 C CA . GLY A 1 130 ? 8.751 0.970 -26.723 1.00 89.31 130 GLY A CA 1
ATOM 1037 C C . GLY A 1 130 ? 8.900 2.477 -26.491 1.00 89.31 130 GLY A C 1
ATOM 1038 O O . GLY A 1 130 ? 8.640 2.952 -25.391 1.00 89.31 130 GLY A O 1
ATOM 1039 N N . GLU A 1 131 ? 9.224 3.247 -27.536 1.00 90.00 131 GLU A N 1
ATOM 1040 C CA . GLU A 1 131 ? 9.311 4.715 -27.455 1.00 90.00 131 GLU A CA 1
ATOM 1041 C C . GLU A 1 131 ? 7.962 5.365 -27.094 1.00 90.00 131 GLU A C 1
ATOM 1043 O O . GLU A 1 131 ? 7.913 6.298 -26.290 1.00 90.00 131 GLU A O 1
ATOM 1048 N N . TYR A 1 132 ? 6.850 4.863 -27.643 1.00 90.12 132 TYR A N 1
ATOM 1049 C CA . TYR A 1 132 ? 5.518 5.357 -27.286 1.00 90.12 132 TYR A CA 1
ATOM 1050 C C . TYR A 1 132 ? 5.103 4.995 -25.860 1.00 90.12 132 TYR A C 1
ATOM 1052 O O . TYR A 1 132 ? 4.391 5.777 -25.226 1.00 90.12 132 TYR A O 1
ATOM 1060 N N . GLU A 1 133 ? 5.513 3.836 -25.349 1.00 89.19 133 GLU A N 1
ATOM 1061 C CA . GLU A 1 133 ? 5.273 3.464 -23.954 1.00 89.19 133 GLU A CA 1
ATOM 1062 C C . GLU A 1 133 ? 6.055 4.373 -23.004 1.00 89.19 133 GLU A C 1
ATOM 1064 O O . GLU A 1 133 ? 5.491 4.905 -22.046 1.00 89.19 133 GLU A O 1
ATOM 1069 N N . GLU A 1 134 ? 7.326 4.633 -23.328 1.00 89.25 134 GLU A N 1
ATOM 1070 C CA . GLU A 1 134 ? 8.170 5.577 -22.597 1.00 89.25 134 GLU A CA 1
ATOM 1071 C C . GLU A 1 134 ? 7.520 6.964 -22.508 1.00 89.25 134 GLU A C 1
ATOM 1073 O O . GLU A 1 134 ? 7.423 7.552 -21.425 1.00 89.25 134 GLU A O 1
ATOM 1078 N N . GLU A 1 135 ? 7.035 7.486 -23.639 1.00 87.75 135 GLU A N 1
ATOM 1079 C CA . GLU A 1 135 ? 6.377 8.791 -23.696 1.00 87.75 135 GLU A CA 1
ATOM 1080 C C . GLU A 1 135 ? 5.056 8.812 -22.917 1.00 87.75 135 GLU A C 1
ATOM 1082 O O . GLU A 1 135 ? 4.778 9.775 -22.193 1.00 87.75 135 GLU A O 1
ATOM 1087 N N . ARG A 1 136 ? 4.258 7.743 -23.012 1.00 86.75 136 ARG A N 1
ATOM 1088 C CA . ARG A 1 136 ? 2.983 7.627 -22.296 1.00 86.75 136 ARG A CA 1
ATOM 1089 C C . ARG A 1 136 ? 3.186 7.661 -20.789 1.00 86.75 136 ARG A C 1
ATOM 1091 O O . ARG A 1 136 ? 2.492 8.405 -20.091 1.00 86.75 136 ARG A O 1
ATOM 1098 N N . GLU A 1 137 ? 4.146 6.891 -20.295 1.00 85.75 137 GLU A N 1
ATOM 1099 C CA . GLU A 1 137 ? 4.444 6.833 -18.870 1.00 85.75 137 GLU A CA 1
ATOM 1100 C C . GLU A 1 137 ? 5.010 8.170 -18.376 1.00 85.75 137 GLU A C 1
ATOM 1102 O O . GLU A 1 137 ? 4.566 8.713 -17.359 1.00 85.75 137 GLU A O 1
ATOM 1107 N N . ALA A 1 138 ? 5.910 8.787 -19.147 1.00 84.75 138 ALA A N 1
ATOM 1108 C CA . ALA A 1 138 ? 6.423 10.116 -18.836 1.00 84.75 138 ALA A CA 1
ATOM 1109 C C . ALA A 1 138 ? 5.305 11.174 -18.746 1.00 84.75 138 ALA A C 1
ATOM 1111 O O . ALA A 1 138 ? 5.321 12.004 -17.829 1.00 84.75 138 ALA A O 1
ATOM 1112 N N . GLU A 1 139 ? 4.323 11.154 -19.652 1.00 85.69 139 GLU A N 1
ATOM 1113 C CA . GLU A 1 139 ? 3.202 12.099 -19.616 1.00 85.69 139 GLU A CA 1
ATOM 1114 C C . GLU A 1 139 ? 2.274 11.847 -18.422 1.00 85.69 139 GLU A C 1
ATOM 1116 O O . GLU A 1 139 ? 1.896 12.802 -17.737 1.00 85.69 139 GLU A O 1
ATOM 1121 N N . ARG A 1 140 ? 1.989 10.580 -18.084 1.00 87.06 140 ARG A N 1
ATOM 1122 C CA . ARG A 1 140 ? 1.231 10.210 -16.874 1.00 87.06 140 ARG A CA 1
ATOM 1123 C C . ARG A 1 140 ? 1.838 10.847 -15.624 1.00 87.06 140 ARG A C 1
ATOM 1125 O O . ARG A 1 140 ? 1.137 11.467 -14.822 1.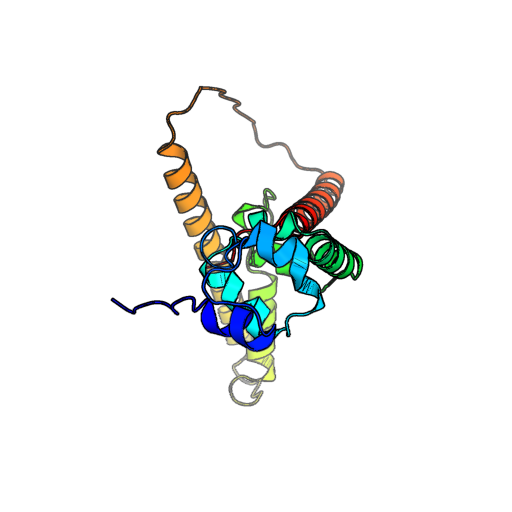00 87.06 140 ARG A O 1
ATOM 1132 N N . ILE A 1 141 ? 3.155 10.750 -15.479 1.00 83.75 141 ILE A N 1
AT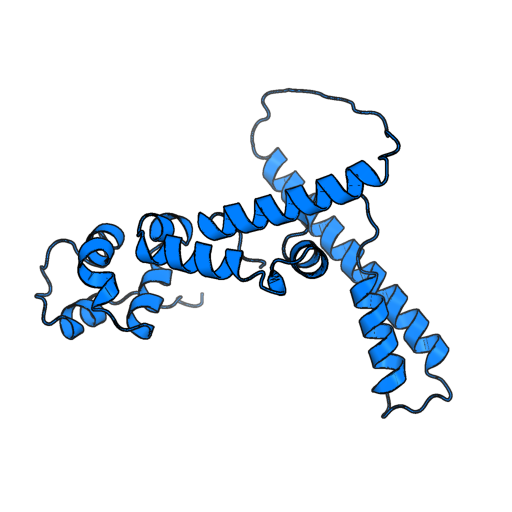OM 1133 C CA . ILE A 1 141 ? 3.871 11.281 -14.315 1.00 83.75 141 ILE A CA 1
ATOM 1134 C C . ILE A 1 141 ? 3.886 12.809 -14.308 1.00 83.75 141 ILE A C 1
ATOM 1136 O O . ILE A 1 141 ? 3.731 13.419 -13.245 1.00 83.75 141 ILE A O 1
ATOM 1140 N N . ARG A 1 142 ? 4.033 13.454 -15.473 1.00 84.06 142 ARG A N 1
ATOM 1141 C CA . ARG A 1 142 ? 3.918 14.918 -15.581 1.00 84.06 142 ARG A CA 1
ATOM 1142 C C . ARG A 1 142 ? 2.540 15.396 -15.138 1.00 84.06 142 ARG A C 1
ATOM 1144 O O . ARG A 1 142 ? 2.472 16.363 -14.379 1.00 84.06 142 ARG A O 1
ATOM 1151 N N . MET A 1 143 ? 1.469 14.731 -15.572 1.00 85.31 143 MET A N 1
ATOM 1152 C CA . MET A 1 143 ? 0.106 15.061 -15.144 1.00 85.31 143 MET A CA 1
ATOM 1153 C C . MET A 1 143 ? -0.045 14.920 -13.630 1.00 85.31 143 MET A C 1
ATOM 1155 O O . MET A 1 143 ? -0.429 15.882 -12.969 1.00 85.31 143 MET A O 1
ATOM 1159 N N . LEU A 1 144 ? 0.381 13.793 -13.060 1.00 83.50 144 LEU A N 1
ATOM 1160 C CA . LEU A 1 144 ? 0.265 13.537 -11.625 1.00 83.50 144 LEU A CA 1
ATOM 1161 C C . LEU A 1 144 ? 1.051 14.553 -10.772 1.00 83.50 144 LEU A C 1
ATOM 1163 O O . LEU A 1 144 ? 0.583 15.008 -9.727 1.00 83.50 144 LEU A O 1
ATOM 1167 N N . ARG A 1 145 ? 2.242 14.966 -11.229 1.00 81.69 145 ARG A N 1
ATOM 1168 C CA . ARG A 1 145 ? 3.027 16.025 -10.571 1.00 81.69 145 ARG A CA 1
ATOM 1169 C C . ARG A 1 145 ? 2.340 17.391 -10.662 1.00 81.69 145 ARG A C 1
ATOM 1171 O O . ARG A 1 145 ? 2.343 18.125 -9.676 1.00 81.69 145 ARG A O 1
ATOM 1178 N N . ARG A 1 146 ? 1.727 17.728 -11.805 1.00 83.62 146 ARG A N 1
ATOM 1179 C CA . ARG A 1 146 ? 0.943 18.969 -11.968 1.00 83.62 146 ARG A CA 1
ATOM 1180 C C . ARG A 1 146 ? -0.290 18.979 -11.067 1.00 83.62 146 ARG A C 1
ATOM 1182 O O . ARG A 1 146 ? -0.538 19.989 -10.419 1.00 83.62 146 ARG A O 1
ATOM 1189 N N . GLU A 1 147 ? -1.023 17.872 -10.990 1.00 83.19 147 GLU A N 1
ATOM 1190 C CA . GLU A 1 147 ? -2.195 17.731 -10.118 1.00 83.19 147 GLU A CA 1
ATOM 1191 C C . GLU A 1 147 ? -1.822 17.894 -8.644 1.00 83.19 147 GLU A C 1
ATOM 1193 O O . GLU A 1 147 ? -2.459 18.662 -7.924 1.00 83.19 147 GLU A O 1
ATOM 1198 N N . ARG A 1 148 ? -0.734 17.252 -8.203 1.00 79.12 148 ARG A N 1
ATOM 1199 C CA . ARG A 1 148 ? -0.231 17.405 -6.834 1.00 79.12 148 ARG A CA 1
ATOM 1200 C C . ARG A 1 148 ? 0.188 18.843 -6.529 1.00 79.12 148 ARG A C 1
ATOM 1202 O O . ARG A 1 148 ? -0.166 19.358 -5.473 1.00 79.12 148 ARG A O 1
ATOM 1209 N N . ALA A 1 149 ? 0.906 19.498 -7.442 1.00 77.62 149 ALA A N 1
ATOM 1210 C CA . ALA A 1 149 ? 1.285 20.900 -7.281 1.00 77.62 149 ALA A CA 1
ATOM 1211 C C . ALA A 1 149 ? 0.052 21.822 -7.230 1.00 77.62 149 ALA A C 1
ATOM 1213 O O . ALA A 1 149 ? 0.000 22.739 -6.416 1.00 77.62 149 ALA A O 1
ATOM 1214 N N . ALA A 1 150 ? -0.971 21.561 -8.049 1.00 79.38 150 ALA A N 1
ATOM 1215 C CA . ALA A 1 150 ? -2.228 22.304 -8.012 1.00 79.38 150 ALA A CA 1
ATOM 1216 C C . ALA A 1 150 ? -2.985 22.105 -6.686 1.00 79.38 150 ALA A C 1
ATOM 1218 O O . ALA A 1 150 ? -3.503 23.072 -6.133 1.00 79.38 150 ALA A O 1
ATOM 1219 N N . ALA A 1 151 ? -3.002 20.881 -6.146 1.00 74.50 151 ALA A N 1
ATOM 1220 C CA . ALA A 1 151 ? -3.590 20.589 -4.840 1.00 74.50 151 ALA A CA 1
ATOM 1221 C C . ALA A 1 151 ? -2.839 21.283 -3.688 1.00 74.50 151 ALA A C 1
ATOM 1223 O O . ALA A 1 151 ? -3.467 21.744 -2.739 1.00 74.50 151 ALA A O 1
ATOM 1224 N N . GLN A 1 152 ? -1.509 21.393 -3.781 1.00 66.88 152 GLN A N 1
ATOM 1225 C CA . GLN A 1 152 ? -0.682 22.086 -2.788 1.00 66.88 152 GLN A CA 1
ATOM 1226 C C . GLN A 1 152 ? -0.846 23.609 -2.844 1.00 66.88 152 GLN A C 1
ATOM 1228 O O . GLN A 1 152 ? -0.971 24.223 -1.795 1.00 66.88 152 GLN A O 1
ATOM 1233 N N . ARG A 1 153 ? -0.961 24.212 -4.035 1.00 61.09 153 ARG A N 1
ATOM 1234 C CA . ARG A 1 153 ? -1.211 25.662 -4.198 1.00 61.09 153 ARG A CA 1
ATOM 1235 C C . ARG A 1 153 ? -2.545 26.146 -3.620 1.00 61.09 153 ARG A C 1
ATOM 1237 O O . ARG A 1 153 ? -2.734 27.343 -3.438 1.00 61.09 153 ARG A O 1
ATOM 1244 N N . PHE A 1 154 ? -3.496 25.243 -3.370 1.00 54.78 154 PHE A N 1
ATOM 1245 C CA . PHE A 1 154 ? -4.756 25.577 -2.696 1.00 54.78 154 PHE A CA 1
ATOM 1246 C C . PHE A 1 154 ? -4.597 25.712 -1.168 1.00 54.78 154 PHE A C 1
ATOM 1248 O O . PHE A 1 154 ? -5.517 26.154 -0.482 1.00 54.78 154 PHE A O 1
ATOM 1255 N N . ILE A 1 155 ? -3.431 25.355 -0.626 1.00 51.94 155 ILE A N 1
ATOM 1256 C CA . ILE A 1 155 ? -3.038 25.617 0.757 1.00 51.94 155 ILE A CA 1
ATOM 1257 C C . ILE A 1 155 ? -2.344 26.989 0.752 1.00 51.94 155 ILE A C 1
ATOM 1259 O O . ILE A 1 155 ? -1.338 27.116 0.059 1.00 51.94 155 ILE A O 1
ATOM 1263 N N . PRO A 1 156 ? -2.857 28.022 1.453 1.00 44.50 156 PRO A N 1
ATOM 1264 C CA . PRO A 1 156 ? -2.159 29.301 1.563 1.00 44.50 156 PRO A CA 1
ATOM 1265 C C . PRO A 1 156 ? -0.735 29.079 2.088 1.00 44.50 156 PRO A C 1
ATOM 1267 O O . PRO A 1 156 ? -0.560 28.589 3.203 1.00 44.50 156 PRO A O 1
ATOM 1270 N N . GLU A 1 157 ? 0.254 29.364 1.245 1.00 49.19 157 GLU A N 1
ATOM 1271 C CA . GLU A 1 157 ? 1.678 29.180 1.523 1.00 49.19 157 GLU A CA 1
ATOM 1272 C C . GLU A 1 157 ? 2.128 30.160 2.629 1.00 49.19 157 GLU A C 1
ATOM 1274 O O . GLU A 1 157 ? 1.854 31.357 2.551 1.00 49.19 157 GLU A O 1
ATOM 1279 N N . GLU A 1 158 ? 2.806 29.658 3.670 1.00 38.50 158 GLU A N 1
ATOM 1280 C CA . GLU A 1 158 ? 3.802 30.450 4.403 1.00 38.50 158 GLU A CA 1
ATOM 1281 C C . GLU A 1 158 ? 5.098 30.378 3.581 1.00 38.50 158 GLU A C 1
ATOM 1283 O O . GLU A 1 158 ? 5.611 29.289 3.317 1.00 38.50 158 GLU A O 1
ATOM 1288 N N . ASP A 1 159 ? 5.561 31.539 3.115 1.00 38.12 159 ASP A N 1
ATOM 1289 C CA . ASP A 1 159 ? 6.689 31.719 2.199 1.00 38.12 159 ASP A CA 1
ATOM 1290 C C . ASP A 1 159 ? 8.024 31.212 2.778 1.00 38.12 159 ASP A C 1
ATOM 1292 O O . ASP A 1 159 ? 8.603 31.846 3.660 1.00 38.12 159 ASP A O 1
ATOM 1296 N N . GLU A 1 160 ? 8.602 30.165 2.185 1.00 36.19 160 GLU A N 1
ATOM 1297 C CA . GLU A 1 160 ? 10.060 29.988 2.143 1.00 36.19 160 GLU A CA 1
ATOM 1298 C C . GLU A 1 160 ? 10.503 29.739 0.694 1.00 36.19 160 GLU A C 1
ATOM 1300 O O . GLU A 1 160 ? 10.487 28.630 0.162 1.00 36.19 160 GLU A O 1
ATOM 1305 N N . SER A 1 161 ? 10.879 30.838 0.039 1.00 37.22 161 SER A N 1
ATOM 1306 C CA . SER A 1 161 ? 11.505 30.870 -1.279 1.00 37.22 161 SER A CA 1
ATOM 1307 C C . SER A 1 161 ? 12.943 30.348 -1.191 1.00 37.22 161 SER A C 1
ATOM 1309 O O . SER A 1 161 ? 13.826 31.084 -0.751 1.00 37.22 161 SER A O 1
ATOM 1311 N N . SER A 1 162 ? 13.198 29.126 -1.665 1.00 36.78 162 SER A N 1
ATOM 1312 C CA . SER A 1 162 ? 14.557 28.663 -1.986 1.00 36.78 162 SER A CA 1
ATOM 1313 C C . SER A 1 162 ? 14.680 28.425 -3.492 1.00 36.78 162 SER A C 1
ATOM 1315 O O . SER A 1 162 ? 14.096 27.492 -4.045 1.00 36.78 162 SER A O 1
ATOM 1317 N N . ASP A 1 163 ? 15.397 29.335 -4.147 1.00 40.78 163 ASP A N 1
ATOM 1318 C CA . ASP A 1 163 ? 15.776 29.298 -5.559 1.00 40.78 163 ASP A CA 1
ATOM 1319 C C . ASP A 1 163 ? 17.064 28.466 -5.678 1.00 40.78 163 ASP A C 1
ATOM 1321 O O . ASP A 1 163 ? 18.151 28.948 -5.359 1.00 40.78 163 ASP A O 1
ATOM 1325 N N . GLU A 1 164 ? 16.950 27.185 -6.045 1.00 36.44 164 GLU A N 1
ATOM 1326 C CA . GLU A 1 164 ? 18.107 26.292 -6.204 1.00 36.44 164 GLU A CA 1
ATOM 1327 C C . GLU A 1 164 ? 18.416 26.027 -7.687 1.00 36.44 164 GLU A C 1
ATOM 1329 O O . GLU A 1 164 ? 17.678 25.349 -8.413 1.00 36.44 164 GLU A O 1
ATOM 1334 N N . GLU A 1 165 ? 19.555 26.576 -8.120 1.00 33.81 165 GLU A N 1
ATOM 1335 C CA . GLU A 1 165 ? 20.223 26.341 -9.402 1.00 33.81 165 GLU A CA 1
ATOM 1336 C C . GLU A 1 165 ? 20.497 24.840 -9.672 1.00 33.81 165 GLU A C 1
ATOM 1338 O O . GLU A 1 165 ? 20.648 24.044 -8.741 1.00 33.81 165 GLU A O 1
ATOM 1343 N N . PRO A 1 166 ? 20.601 24.413 -10.950 1.00 34.56 166 PRO A N 1
ATOM 1344 C CA . PRO A 1 166 ? 20.764 23.007 -11.313 1.00 34.56 166 PRO A CA 1
ATOM 1345 C C . PRO A 1 166 ? 22.160 22.480 -10.944 1.00 34.56 166 PRO A C 1
ATOM 1347 O O . PRO A 1 166 ? 23.105 22.566 -11.727 1.00 34.56 166 PRO A O 1
ATOM 1350 N N . THR A 1 167 ? 22.281 21.885 -9.760 1.00 39.12 167 THR A N 1
ATOM 1351 C CA . THR A 1 167 ? 23.469 21.139 -9.337 1.00 39.12 167 THR A CA 1
ATOM 1352 C C . THR A 1 167 ? 23.519 19.783 -10.045 1.00 39.12 167 THR A C 1
ATOM 1354 O O . THR A 1 167 ? 22.538 19.040 -10.108 1.00 39.12 167 THR A O 1
ATOM 1357 N N . ILE A 1 168 ? 24.681 19.475 -10.619 1.00 42.78 168 ILE A N 1
ATOM 1358 C CA . ILE A 1 168 ? 25.014 18.167 -11.185 1.00 42.78 168 ILE A CA 1
ATOM 1359 C C . ILE A 1 168 ? 25.022 17.185 -10.006 1.00 42.78 168 ILE A C 1
ATOM 1361 O O . ILE A 1 168 ? 25.905 17.257 -9.161 1.00 42.78 168 ILE A O 1
ATOM 1365 N N . MET A 1 169 ? 23.993 16.342 -9.894 1.00 45.47 169 MET A N 1
ATOM 1366 C CA . MET A 1 169 ? 23.918 15.323 -8.845 1.00 45.47 169 MET A CA 1
ATOM 1367 C C . MET A 1 169 ? 24.937 14.221 -9.143 1.00 45.47 169 MET A C 1
ATOM 1369 O O . MET A 1 169 ? 24.823 13.551 -10.171 1.00 45.47 169 MET A O 1
ATOM 1373 N N . ASP A 1 170 ? 25.905 14.034 -8.248 1.00 48.59 170 ASP A N 1
ATOM 1374 C CA . ASP A 1 170 ? 26.856 12.922 -8.292 1.00 48.59 170 ASP A CA 1
ATOM 1375 C C . ASP A 1 170 ? 26.121 11.567 -8.239 1.00 48.59 170 ASP A C 1
ATOM 1377 O O . ASP A 1 170 ? 25.089 11.425 -7.580 1.00 48.59 170 ASP A O 1
ATOM 1381 N N . GLU A 1 171 ? 26.635 10.542 -8.924 1.00 52.91 171 GLU A N 1
ATOM 1382 C CA . GLU A 1 171 ? 26.007 9.208 -8.975 1.00 52.91 171 GLU A CA 1
ATOM 1383 C C . GLU A 1 171 ? 25.874 8.558 -7.582 1.00 52.91 171 GLU A C 1
ATOM 1385 O O . GLU A 1 171 ? 24.884 7.873 -7.324 1.00 52.91 171 GLU A O 1
ATOM 1390 N N . GLU A 1 172 ? 26.781 8.859 -6.645 1.00 50.72 172 GLU A N 1
ATOM 1391 C CA . GLU A 1 172 ? 26.663 8.461 -5.230 1.00 50.72 172 GLU A CA 1
ATOM 1392 C C . GLU A 1 172 ? 25.410 9.071 -4.568 1.00 50.72 172 GLU A C 1
ATOM 1394 O O . GLU A 1 172 ? 24.680 8.383 -3.853 1.00 50.72 172 GLU A O 1
ATOM 1399 N N . SER A 1 173 ? 25.068 10.322 -4.906 1.00 66.00 173 SER A N 1
ATOM 1400 C CA . SER A 1 173 ? 23.824 10.970 -4.464 1.00 66.00 173 SER A CA 1
ATOM 1401 C C . SER A 1 173 ? 22.582 10.280 -5.043 1.00 66.00 173 SER A C 1
ATOM 1403 O O . SER A 1 173 ? 21.527 10.252 -4.405 1.00 66.00 173 SER A O 1
ATOM 1405 N N . SER A 1 174 ? 22.696 9.666 -6.227 1.00 75.62 174 SER A N 1
ATOM 1406 C CA . SER A 1 174 ? 21.602 8.902 -6.837 1.00 75.62 174 SER A CA 1
ATOM 1407 C C . SER A 1 174 ? 21.313 7.613 -6.066 1.00 75.62 174 SER A C 1
ATOM 1409 O O . SER A 1 174 ? 20.153 7.340 -5.754 1.00 75.62 174 SER A O 1
ATOM 1411 N N . GLU A 1 175 ? 22.333 6.836 -5.694 1.00 82.75 175 GLU A N 1
ATOM 1412 C CA . GLU A 1 175 ? 22.140 5.607 -4.908 1.00 82.75 175 GLU A CA 1
ATOM 1413 C C . GLU A 1 175 ? 21.597 5.897 -3.501 1.00 82.75 175 GLU A C 1
ATOM 1415 O O . GLU A 1 175 ? 20.662 5.231 -3.040 1.00 82.75 175 GLU A O 1
ATOM 1420 N N . GLU A 1 176 ? 22.104 6.940 -2.843 1.00 85.75 176 GLU A N 1
ATOM 1421 C CA . GLU A 1 176 ? 21.596 7.390 -1.544 1.00 85.75 176 GLU A CA 1
ATOM 1422 C C . GLU A 1 176 ? 20.146 7.884 -1.623 1.00 85.75 176 GLU A C 1
ATOM 1424 O O . GLU A 1 176 ? 19.329 7.579 -0.741 1.00 85.75 176 GLU A O 1
ATOM 1429 N N . ALA A 1 177 ? 19.784 8.594 -2.696 1.00 86.44 177 ALA A N 1
ATOM 1430 C CA . ALA A 1 177 ? 18.407 9.000 -2.945 1.00 86.44 177 ALA A CA 1
ATOM 1431 C C . ALA A 1 177 ? 17.501 7.774 -3.114 1.00 86.44 177 ALA A C 1
ATOM 1433 O O . ALA A 1 177 ? 16.444 7.708 -2.477 1.00 86.44 177 ALA A O 1
ATOM 1434 N N . LYS A 1 178 ? 17.921 6.773 -3.904 1.00 89.31 178 LYS A N 1
ATOM 1435 C CA . LYS A 1 178 ? 17.180 5.512 -4.106 1.00 89.31 178 LYS A CA 1
ATOM 1436 C C . LYS A 1 178 ? 16.943 4.791 -2.782 1.00 89.31 178 LYS A C 1
ATOM 1438 O O . LYS A 1 178 ? 15.803 4.440 -2.469 1.00 89.31 178 LYS A O 1
ATOM 1443 N N . ALA A 1 179 ? 17.985 4.645 -1.965 1.00 90.00 179 ALA A N 1
ATOM 1444 C CA . ALA A 1 179 ? 17.885 4.023 -0.647 1.00 90.00 179 ALA A CA 1
ATOM 1445 C C . ALA A 1 179 ? 16.945 4.799 0.295 1.00 90.00 179 ALA A C 1
ATOM 1447 O O . ALA A 1 179 ? 16.124 4.204 1.000 1.00 90.00 179 ALA A O 1
ATOM 1448 N N . SER A 1 180 ? 17.021 6.131 0.279 1.00 90.00 180 SER A N 1
ATOM 1449 C CA . SER A 1 180 ? 16.158 7.006 1.080 1.00 90.00 180 SER A CA 1
ATOM 1450 C C . SER A 1 180 ? 14.689 6.909 0.662 1.00 90.00 180 SER A C 1
ATOM 1452 O O . SER A 1 180 ? 13.795 6.863 1.511 1.00 90.00 180 SER A O 1
ATOM 1454 N N . PHE A 1 181 ? 14.429 6.816 -0.640 1.00 91.62 181 PHE A N 1
ATOM 1455 C CA . PHE A 1 181 ? 13.094 6.620 -1.193 1.00 91.62 181 PHE A CA 1
ATOM 1456 C C . PHE A 1 181 ? 12.494 5.274 -0.789 1.00 91.62 181 PHE A C 1
ATOM 1458 O O . PHE A 1 181 ? 11.392 5.242 -0.233 1.00 91.62 181 PHE A O 1
ATOM 1465 N N . GLU A 1 182 ? 13.234 4.177 -0.981 1.00 92.88 182 GLU A N 1
ATOM 1466 C CA . GLU A 1 182 ? 12.786 2.853 -0.544 1.00 92.88 182 GLU A CA 1
ATOM 1467 C C . GLU A 1 182 ? 12.490 2.843 0.958 1.00 92.88 182 GLU A C 1
ATOM 1469 O O . GLU A 1 182 ? 11.450 2.340 1.392 1.00 92.88 182 GLU A O 1
ATOM 1474 N N . ARG A 1 183 ? 13.366 3.450 1.767 1.00 92.44 183 ARG A N 1
ATOM 1475 C CA . ARG A 1 183 ? 13.149 3.591 3.209 1.00 92.44 183 ARG A CA 1
ATOM 1476 C C . ARG A 1 183 ? 11.862 4.356 3.516 1.00 92.44 183 ARG A C 1
ATOM 1478 O O . ARG A 1 183 ? 11.076 3.892 4.342 1.00 92.44 183 ARG A O 1
ATOM 1485 N N . SER A 1 184 ? 11.611 5.476 2.839 1.00 92.25 184 SER A N 1
ATOM 1486 C CA . SER A 1 184 ? 10.398 6.278 3.044 1.00 92.25 184 SER A CA 1
ATOM 1487 C C . SER A 1 184 ? 9.130 5.483 2.740 1.00 92.25 184 SER A C 1
ATOM 1489 O O . SER A 1 184 ? 8.185 5.501 3.530 1.00 92.25 184 SER A O 1
ATOM 1491 N N . ILE A 1 185 ? 9.105 4.736 1.636 1.00 93.94 185 ILE A N 1
ATOM 1492 C CA . ILE A 1 185 ? 7.960 3.893 1.268 1.00 93.94 185 ILE A CA 1
ATOM 1493 C C . ILE A 1 185 ? 7.736 2.803 2.312 1.00 93.94 185 ILE A C 1
ATOM 1495 O O . ILE A 1 185 ? 6.611 2.609 2.777 1.00 93.94 185 ILE A O 1
ATOM 1499 N N . ARG A 1 186 ? 8.807 2.118 2.725 1.00 94.44 186 ARG A N 1
ATOM 1500 C CA . ARG A 1 186 ? 8.757 1.072 3.752 1.00 94.44 186 ARG A CA 1
ATOM 1501 C C . ARG A 1 186 ? 8.188 1.607 5.067 1.00 94.44 186 ARG A C 1
ATOM 1503 O O . ARG A 1 186 ? 7.283 0.998 5.638 1.00 94.44 186 ARG A O 1
ATOM 1510 N N . GLU A 1 187 ? 8.663 2.762 5.524 1.00 94.38 187 GLU A N 1
ATOM 1511 C CA . GLU A 1 187 ? 8.162 3.420 6.734 1.00 94.38 187 GLU A CA 1
ATOM 1512 C C . GLU A 1 187 ? 6.688 3.825 6.584 1.00 94.38 187 GLU A C 1
ATOM 1514 O O . GLU A 1 187 ? 5.859 3.493 7.438 1.00 94.38 187 GLU A O 1
ATOM 1519 N N . ARG A 1 188 ? 6.319 4.457 5.464 1.00 94.38 188 ARG A N 1
ATOM 1520 C CA . ARG A 1 188 ? 4.928 4.837 5.173 1.00 94.38 188 ARG A CA 1
ATOM 1521 C C . ARG A 1 188 ? 3.995 3.629 5.140 1.00 94.38 188 ARG A C 1
ATOM 1523 O O . ARG A 1 188 ? 2.887 3.697 5.675 1.00 94.38 188 ARG A O 1
ATOM 1530 N N . LEU A 1 189 ? 4.438 2.498 4.592 1.00 94.62 189 LEU A N 1
ATOM 1531 C CA . LEU A 1 189 ? 3.667 1.257 4.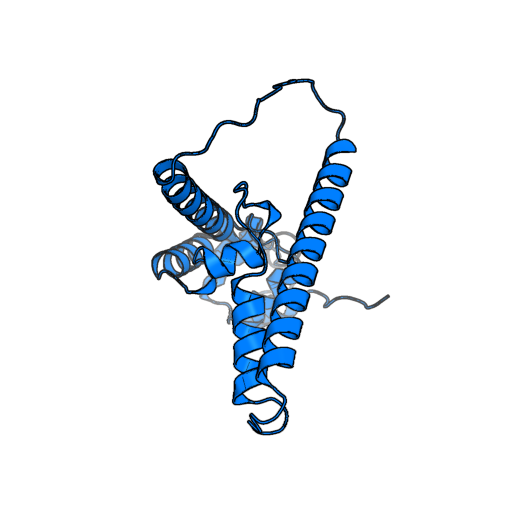601 1.00 94.62 189 LEU A CA 1
ATOM 1532 C C . LEU A 1 189 ? 3.442 0.763 6.036 1.00 94.62 189 LEU A C 1
ATOM 1534 O O . LEU A 1 189 ? 2.303 0.480 6.427 1.00 94.62 189 LEU A O 1
ATOM 1538 N N . ILE A 1 190 ? 4.507 0.708 6.847 1.00 94.69 190 ILE A N 1
ATOM 1539 C CA . ILE A 1 190 ? 4.453 0.271 8.252 1.00 94.69 190 ILE A CA 1
ATOM 1540 C C . ILE A 1 190 ? 3.444 1.102 9.047 1.00 94.69 190 ILE A C 1
ATOM 1542 O O . ILE A 1 190 ? 2.659 0.525 9.803 1.00 94.69 190 ILE A O 1
ATOM 1546 N N . TYR A 1 191 ? 3.419 2.419 8.835 1.00 95.06 191 TYR A N 1
ATOM 1547 C CA . TYR A 1 191 ? 2.533 3.352 9.539 1.00 95.06 191 TYR A CA 1
ATOM 1548 C C . TYR A 1 191 ? 1.191 3.609 8.843 1.00 95.06 191 TYR A C 1
ATOM 1550 O O . TYR A 1 191 ? 0.345 4.322 9.378 1.00 95.06 191 TYR A O 1
ATOM 1558 N N . GLY A 1 192 ? 0.945 2.988 7.688 1.00 92.25 192 GLY A N 1
ATOM 1559 C CA . GLY A 1 192 ? -0.320 3.125 6.963 1.00 92.25 192 GLY A CA 1
ATOM 1560 C C . GLY A 1 192 ? -0.565 4.517 6.401 1.00 92.25 192 GLY A C 1
ATOM 1561 O O . GLY A 1 192 ? -1.720 4.910 6.280 1.00 92.25 192 GLY A O 1
ATOM 1562 N N . SER A 1 193 ? 0.510 5.239 6.097 1.00 90.81 193 SER A N 1
ATOM 1563 C CA . SER A 1 193 ? 0.516 6.533 5.414 1.00 90.81 193 SER A CA 1
ATOM 1564 C C . SER A 1 193 ? 0.975 6.429 3.957 1.00 90.81 193 SER A C 1
ATOM 1566 O O . SER A 1 193 ? 1.214 7.450 3.317 1.00 90.81 193 SER A O 1
ATOM 1568 N N . LEU A 1 194 ? 1.128 5.208 3.436 1.00 88.88 194 LEU A N 1
ATOM 1569 C CA . LEU A 1 194 ? 1.335 4.991 2.012 1.00 88.88 194 LEU A CA 1
ATOM 1570 C C . LEU A 1 194 ? -0.013 5.141 1.307 1.00 88.88 194 LEU A C 1
ATOM 1572 O O . LEU A 1 194 ? -0.963 4.422 1.627 1.00 88.88 194 LEU A O 1
ATOM 1576 N N . GLU A 1 195 ? -0.101 6.122 0.415 1.00 75.00 195 GLU A N 1
ATOM 1577 C CA . GLU A 1 195 ? -1.294 6.361 -0.391 1.00 75.00 195 GLU A CA 1
ATOM 1578 C C . GLU A 1 195 ? -1.521 5.164 -1.318 1.00 75.00 195 GLU A C 1
ATOM 1580 O O . GLU A 1 195 ? -0.569 4.581 -1.846 1.00 75.00 195 GLU A O 1
ATOM 1585 N N . ALA A 1 196 ? -2.783 4.766 -1.480 1.00 63.47 196 ALA A N 1
ATOM 1586 C CA . ALA A 1 196 ? -3.128 3.806 -2.515 1.00 63.47 196 ALA A CA 1
ATOM 1587 C C . ALA A 1 196 ? -2.915 4.492 -3.867 1.00 63.47 196 ALA A C 1
ATOM 1589 O O . ALA A 1 196 ? -3.413 5.599 -4.076 1.00 63.47 196 ALA A O 1
ATOM 1590 N N . SER A 1 197 ? -2.161 3.851 -4.752 1.00 50.97 197 SER A N 1
ATOM 1591 C CA . SER A 1 197 ? -2.130 4.195 -6.167 1.00 50.97 197 SER A CA 1
ATOM 1592 C C . SER A 1 197 ? -3.561 4.056 -6.705 1.00 50.97 197 SER A C 1
ATOM 1594 O O . SER A 1 197 ? -4.150 2.977 -6.623 1.00 50.97 197 SER A O 1
ATOM 1596 N N . CYS A 1 198 ? -4.153 5.177 -7.123 1.00 31.95 198 CYS A N 1
ATOM 1597 C CA . CYS A 1 198 ? -5.468 5.218 -7.766 1.00 31.95 198 CYS A CA 1
ATOM 1598 C C . CYS A 1 198 ? -5.425 4.583 -9.157 1.00 31.95 198 CYS A C 1
ATOM 1600 O O . CYS A 1 198 ? -4.409 4.795 -9.859 1.00 31.95 198 CYS A O 1
#

Foldseek 3Di:
DPPPDDQDQCVVCVQVVHDCPDPPGCQPCVLVVCLPCVVVDDPVNVVSSVVRDALQSNLVRVVSLVVLLVVLVVVDPCLALVNVCLQCVVLAPDPDQAQQVVLVVQLVCQCPPNVNNPNPPRNVVSNVRSVVSSVVSVVVSVVVNVVVVVVVVVPPDPDDDDDDDDDDQDVVNVVVSSVVSSVVQSVCSSNRNNDGRD